Protein AF-0000000074602775 (afdb_homodimer)

Nearest PDB structures (foldseek):
  4ihr-assembly1_A  TM=8.009E-01  e=1.798E-11  Actinidia deliciosa
  4rej-assembly1_A  TM=7.769E-01  e=3.516E-11  Panax ginseng
  4reh-assembly1_A  TM=7.765E-01  e=4.397E-11  Panax ginseng
  4igx-assembly3_C  TM=8.285E-01  e=4.110E-10  Actinidia deliciosa
  8ay9-assembly1_A  TM=6.448E-01  e=1.571E-09  Citrus sinensis

InterPro domains:
  IPR000916 Bet v I/Major latex protein [PF00407] (5-151)
  IPR000916 Bet v I/Major latex protein [SM01037] (2-152)
  IPR023393 START-like domain superfamily [G3DSA:3.30.530.20] (2-151)
  IPR024949 Bet v I type allergen [PR00634] (26-36)
  IPR024949 Bet v I type allergen [PR00634] (67-86)
  IPR024949 Bet v I type allergen [PR00634] (86-99)
  IPR024949 Bet v I type allergen [PR00634] (141-151)
  IPR051761 MLP-like hydrophobic ligand-binding [PTHR31907] (5-150)

Radius of gyration: 28.24 Å; Cα contacts (8 Å, |Δi|>4): 684; chains: 2; bounding box: 35×84×59 Å

Sequence (304 aa):
MGAPEKLEVDVELKSSATKIWDAVKDSPNSFPKAMPHHYKSIEIVEGVDHVVGSVRLIKYAEGNPITFSKEKIDVVDEATKTLAYSVIDGEAINYYKDFKAQTVVEEKGDGSLVKWSCHFVKAEAAAPVTPEQLKEFAVATFKELDEHLLKAMGAPEKLEVDVELKSSATKIWDAVKDSPNSFPKAMPHHYKSIEIVEGVDHVVGSVRLIKYAEGNPITFSKEKIDVVDEATKTLAYSVIDGEAINYYKDFKAQTVVEEKGDGSLVKWSCHFVKAEAAAPVTPEQLKEFAVATFKELDEHLLKA

pLDDT: mean 95.65, std 5.11, range [60.41, 98.94]

Solvent-accessible surface area (backbone atoms only — not comparable to full-atom values): 15590 Å² total; per-residue (Å²): 131,44,67,79,44,77,51,75,49,75,44,80,44,70,46,33,30,68,60,52,45,53,39,59,63,39,34,53,57,42,42,30,70,53,36,47,74,57,25,59,41,41,40,76,76,40,79,50,84,83,35,66,70,13,26,34,42,35,33,36,18,81,89,50,80,53,60,42,40,28,34,33,32,69,40,70,37,79,90,66,36,32,43,28,31,32,58,77,46,51,70,62,51,72,30,32,33,82,27,34,36,36,40,34,42,35,76,44,90,76,12,13,34,36,40,39,36,34,36,27,23,48,29,62,41,86,50,81,65,49,73,68,52,51,51,50,49,53,51,51,51,53,53,45,44,35,56,41,57,69,73,98,130,44,68,77,43,77,50,74,48,76,44,80,44,70,47,32,30,66,60,52,45,54,40,60,64,38,33,53,57,43,42,28,71,52,36,47,74,57,25,60,40,42,42,75,76,40,80,51,87,83,35,67,71,13,27,33,41,36,31,36,18,82,89,52,80,53,58,42,41,29,34,34,32,67,40,70,37,80,88,65,37,33,43,27,34,33,58,76,44,50,70,63,50,72,32,33,34,81,27,34,38,36,39,34,42,35,78,42,90,76,11,14,35,37,40,38,36,37,36,28,22,49,27,62,41,86,50,84,65,49,73,68,52,53,52,50,48,53,51,50,50,54,52,44,44,34,56,42,56,71,72,97

Organism: Saponaria officinalis (NCBI:txid3572)

Secondary structure (DSSP, 8-state):
-PPEEEEEEEEEESS-HHHHHHHHHTHHHHHHHH-TTTEEEEEEEES-TTSTT-EEEEEEPTTSS--EEEEEEEEEETTTTEEEEEEEEEGGGGTEEEEEEEEEEEEETTEEEEEEEEEEEEPBP--SS-HHHHHHHHHHHHHHHHHHHHH-/-PPEEEEEEEEEESS-HHHHHHHHHTHHHHHHHH-TTTEEEEEEEES-TTSTT-EEEEEEPTTSS--EEEEEEEEEETTTTEEEEEEEEEGGGGTEEEEEEEEEEEEETTEEEEEEEEEEEEPBP--SS-HHHHHHHHHHHHHHHHHHHHH-

Foldseek 3Di:
DFDKDKDKDKDWDQAFLVVVLVCVQVVQPNVCVVCVQFWVGKAFDADDRSDQQTKIKTATHPPDPWGIWIKGWHDQDPVQSKTKIFTDDGPVCQFWPRKIKMWTWAGDVNTIMIMIMIMTGGDDDDDPADPVNVVVVVVVVVVVVVVVVVVD/DFDKDKDKDKDWDQAFLVVVLVLVQVVQPNVCVVCVQFWVGKAFPADDRSDQQTKIKTATHPPDPWGIWIKGWHDQDPVQSKTKIFTDDGPVCQFWPRKIKMWTWAGDVNTIMIMIMIMTGGDDDDDPADPVNVVVVVVVVVVVVVVVVVVD

Structure (mmCIF, N/CA/C/O backbone):
data_AF-0000000074602775-model_v1
#
loop_
_entity.id
_entity.type
_entity.pdbx_description
1 polymer 'Bet v I/Major latex protein domain-containing protein'
#
loop_
_atom_site.group_PDB
_atom_site.id
_atom_site.type_symbol
_atom_site.label_atom_id
_atom_site.label_alt_id
_atom_site.label_comp_id
_atom_site.label_asym_id
_atom_site.label_entity_id
_atom_site.label_seq_id
_atom_site.pdbx_PDB_ins_code
_atom_site.Cartn_x
_atom_site.Cartn_y
_atom_site.Cartn_z
_atom_site.occupancy
_atom_site.B_iso_or_equiv
_atom_site.auth_seq_id
_atom_site.auth_comp_id
_atom_site.auth_asym_id
_atom_site.auth_atom_id
_atom_site.pdbx_PDB_model_num
ATOM 1 N N . MET A 1 1 ? 6.609 -3.721 3.932 1 60.41 1 MET A N 1
ATOM 2 C CA . MET A 1 1 ? 6.156 -2.346 4.125 1 60.41 1 MET A CA 1
ATOM 3 C C . MET A 1 1 ? 6.746 -1.425 3.062 1 60.41 1 MET A C 1
ATOM 5 O O . MET A 1 1 ? 7.781 -1.735 2.469 1 60.41 1 MET A O 1
ATOM 9 N N . GLY A 1 2 ? 5.852 -0.432 2.695 1 72.19 2 GLY A N 1
ATOM 10 C CA . GLY A 1 2 ? 6.316 0.52 1.701 1 72.19 2 GLY A CA 1
ATOM 11 C C . GLY A 1 2 ? 7.551 1.287 2.143 1 72.19 2 GLY A C 1
ATOM 12 O O . GLY A 1 2 ? 7.973 1.185 3.297 1 72.19 2 GLY A O 1
ATOM 13 N N . ALA A 1 3 ? 8.312 1.845 1.334 1 81.94 3 ALA A N 1
ATOM 14 C CA . ALA A 1 3 ? 9.453 2.709 1.634 1 81.94 3 ALA A CA 1
ATOM 15 C C . ALA A 1 3 ? 8.992 4.008 2.291 1 81.94 3 ALA A C 1
ATOM 17 O O . ALA A 1 3 ? 7.934 4.543 1.956 1 81.94 3 ALA A O 1
ATOM 18 N N . PRO A 1 4 ? 9.836 4.492 3.271 1 90.31 4 PRO A N 1
ATOM 19 C CA . PRO A 1 4 ? 9.492 5.785 3.871 1 90.31 4 PRO A CA 1
ATOM 20 C C . PRO A 1 4 ? 9.438 6.914 2.846 1 90.31 4 PRO A C 1
ATOM 22 O O . PRO A 1 4 ? 10.234 6.941 1.905 1 90.31 4 PRO A O 1
ATOM 25 N N . GLU A 1 5 ? 8.445 7.699 2.979 1 92.81 5 GLU A N 1
ATOM 26 C CA . GLU A 1 5 ? 8.281 8.875 2.121 1 92.81 5 GLU A CA 1
ATOM 27 C C . GLU A 1 5 ? 8.344 10.164 2.932 1 92.81 5 GLU A C 1
ATOM 29 O O . GLU A 1 5 ? 8.094 10.156 4.141 1 92.81 5 GLU A O 1
ATOM 34 N N . LYS A 1 6 ? 8.789 11.227 2.295 1 96.62 6 LYS A N 1
ATOM 35 C CA . LYS A 1 6 ? 8.898 12.547 2.922 1 96.62 6 LYS A CA 1
ATOM 36 C C . LYS A 1 6 ? 8.227 13.617 2.072 1 96.62 6 LYS A C 1
ATOM 38 O O . LYS A 1 6 ? 8.32 13.602 0.844 1 96.62 6 LYS A O 1
ATOM 43 N N . LEU A 1 7 ? 7.473 14.516 2.754 1 97.81 7 LEU A N 1
ATOM 44 C CA . LEU A 1 7 ? 6.926 15.719 2.145 1 97.81 7 LEU A CA 1
ATOM 45 C C . LEU A 1 7 ? 7.512 16.969 2.795 1 97.81 7 LEU A C 1
ATOM 47 O O . LEU A 1 7 ? 7.859 16.953 3.979 1 97.81 7 LEU A O 1
ATOM 51 N N . GLU A 1 8 ? 7.645 18.016 2.037 1 98.44 8 GLU A N 1
ATOM 52 C CA . GLU A 1 8 ? 8.102 19.281 2.582 1 98.44 8 GLU A CA 1
ATOM 53 C C . GLU A 1 8 ? 7.562 20.469 1.771 1 98.44 8 GLU A C 1
ATOM 55 O O . GLU A 1 8 ? 7.422 20.375 0.55 1 98.44 8 GLU A O 1
ATOM 60 N N . VAL A 1 9 ? 7.246 21.516 2.428 1 98.31 9 VAL A N 1
ATOM 61 C CA . VAL A 1 9 ? 6.809 22.734 1.767 1 98.31 9 VAL A CA 1
ATOM 62 C C . VAL A 1 9 ? 7.258 23.953 2.576 1 98.31 9 VAL A C 1
ATOM 64 O O . VAL A 1 9 ? 7.289 23.906 3.809 1 98.31 9 VAL A O 1
ATOM 67 N N . ASP A 1 10 ? 7.672 24.922 1.905 1 98.62 10 ASP A N 1
ATOM 68 C CA . ASP A 1 10 ? 7.957 26.234 2.486 1 98.62 10 ASP A CA 1
ATOM 69 C C . ASP A 1 10 ? 6.844 27.234 2.176 1 98.62 10 ASP A C 1
ATOM 71 O O . ASP A 1 10 ? 6.426 27.359 1.024 1 98.62 10 ASP A O 1
ATOM 75 N N . VAL A 1 11 ? 6.43 27.906 3.141 1 98.75 11 VAL A N 1
ATOM 76 C CA . VAL A 1 11 ? 5.336 28.859 2.98 1 98.75 11 VAL A CA 1
ATOM 77 C C . VAL A 1 11 ? 5.77 30.234 3.49 1 98.75 11 VAL A C 1
ATOM 79 O O . VAL A 1 11 ? 6.012 30.406 4.688 1 98.75 11 VAL A O 1
ATOM 82 N N . GLU A 1 12 ? 5.859 31.172 2.604 1 98.75 12 GLU A N 1
ATOM 83 C CA . GLU A 1 12 ? 6.164 32.531 3.002 1 98.75 12 GLU A CA 1
ATOM 84 C C . GLU A 1 12 ? 4.906 33.281 3.469 1 98.75 12 GLU A C 1
ATOM 86 O O . GLU A 1 12 ? 3.871 33.219 2.805 1 98.75 12 GLU A O 1
ATOM 91 N N . LEU A 1 13 ? 5.051 33.969 4.57 1 98.81 13 LEU A N 1
ATOM 92 C CA . LEU A 1 13 ? 3.908 34.656 5.184 1 98.81 13 LEU A CA 1
ATOM 93 C C . LEU A 1 13 ? 4.223 36.125 5.453 1 98.81 13 LEU A C 1
ATOM 95 O O . LEU A 1 13 ? 5.391 36.5 5.473 1 98.81 13 LEU A O 1
ATOM 99 N N . LYS A 1 14 ? 3.188 36.938 5.719 1 98.75 14 LYS A N 1
ATOM 100 C CA . LYS A 1 14 ? 3.332 38.344 5.984 1 98.75 14 LYS A CA 1
ATOM 101 C C . LYS A 1 14 ? 3.484 38.625 7.477 1 98.75 14 LYS A C 1
ATOM 103 O O . LYS A 1 14 ? 4.156 39.562 7.875 1 98.75 14 LYS A O 1
ATOM 108 N N . SER A 1 15 ? 2.889 37.812 8.328 1 98.62 15 SER A N 1
ATOM 109 C CA . SER A 1 15 ? 3.023 37.969 9.766 1 98.62 15 SER A CA 1
ATOM 110 C C . SER A 1 15 ? 4.43 37.594 10.234 1 98.62 15 SER A C 1
ATOM 112 O O . SER A 1 15 ? 5.062 36.688 9.68 1 98.62 15 SER A O 1
ATOM 114 N N . SER A 1 16 ? 4.898 38.25 11.297 1 98.44 16 SER A N 1
ATOM 115 C CA . SER A 1 16 ? 6.242 38 11.812 1 98.44 16 SER A CA 1
ATOM 116 C C . SER A 1 16 ? 6.402 36.594 12.32 1 98.44 16 SER A C 1
ATOM 118 O O . SER A 1 16 ? 5.414 35.906 12.641 1 98.44 16 SER A O 1
ATOM 120 N N . ALA A 1 17 ? 7.633 36.125 12.422 1 98.56 17 ALA A N 1
ATOM 121 C CA . ALA A 1 17 ? 7.93 34.781 12.938 1 98.56 17 ALA A CA 1
ATOM 122 C C . ALA A 1 17 ? 7.395 34.625 14.359 1 98.56 17 ALA A C 1
ATOM 124 O O . ALA A 1 17 ? 6.898 33.531 14.711 1 98.56 17 ALA A O 1
ATOM 125 N N . THR A 1 18 ? 7.535 35.688 15.117 1 98 18 THR A N 1
ATOM 126 C CA . THR A 1 18 ? 7.074 35.594 16.5 1 98 18 THR A CA 1
ATOM 127 C C . THR A 1 18 ? 5.566 35.375 16.562 1 98 18 THR A C 1
ATOM 129 O O . THR A 1 18 ? 5.082 34.562 17.328 1 98 18 THR A O 1
ATOM 132 N N . LYS A 1 19 ? 4.828 36.125 15.766 1 97.94 19 LYS A N 1
ATOM 133 C CA . LYS A 1 19 ? 3.373 36 15.75 1 97.94 19 LYS A CA 1
ATOM 134 C C . LYS A 1 19 ? 2.943 34.594 15.281 1 97.94 19 LYS A C 1
ATOM 136 O O . LYS A 1 19 ? 2.061 33.969 15.875 1 97.94 19 LYS A O 1
ATOM 141 N N . ILE A 1 20 ? 3.52 34.125 14.203 1 98.69 20 ILE A N 1
ATOM 142 C CA . ILE A 1 20 ? 3.199 32.812 13.664 1 98.69 20 ILE A CA 1
ATOM 143 C C . ILE A 1 20 ? 3.547 31.719 14.688 1 98.69 20 ILE A C 1
ATOM 145 O O . ILE A 1 20 ? 2.76 30.797 14.922 1 98.69 20 ILE A O 1
ATOM 149 N N . TRP A 1 21 ? 4.711 31.844 15.305 1 98.44 21 TRP A N 1
ATOM 150 C CA . TRP A 1 21 ? 5.168 30.859 16.281 1 98.44 21 TRP A CA 1
ATOM 151 C C . TRP A 1 21 ? 4.211 30.797 17.469 1 98.44 21 TRP A C 1
ATOM 153 O O . TRP A 1 21 ? 3.84 29.703 17.906 1 98.44 21 TRP A O 1
ATOM 163 N N . ASP A 1 22 ? 3.842 31.938 17.969 1 97.25 22 ASP A N 1
ATOM 164 C CA . ASP A 1 22 ? 2.908 31.984 19.094 1 97.25 22 ASP A CA 1
ATOM 165 C C . ASP A 1 22 ? 1.589 31.312 18.734 1 97.25 22 ASP A C 1
ATOM 167 O O . ASP A 1 22 ? 1.016 30.578 19.547 1 97.25 22 ASP A O 1
ATOM 171 N N . ALA A 1 23 ? 1.13 31.562 17.516 1 97.81 23 ALA A N 1
ATOM 172 C CA . ALA A 1 23 ? -0.121 30.969 17.062 1 97.81 23 ALA A CA 1
ATOM 173 C C . ALA A 1 23 ? 0.017 29.453 16.922 1 97.81 23 ALA A C 1
ATOM 175 O O . ALA A 1 23 ? -0.905 28.703 17.266 1 97.81 23 ALA A O 1
ATOM 176 N N . VAL A 1 24 ? 1.095 28.938 16.391 1 97.56 24 VAL A N 1
ATOM 177 C CA . VAL A 1 24 ? 1.355 27.5 16.219 1 97.56 24 VAL A CA 1
ATOM 178 C C . VAL A 1 24 ? 1.4 26.812 17.578 1 97.56 24 VAL A C 1
ATOM 180 O O . VAL A 1 24 ? 0.793 25.75 17.766 1 97.56 24 VAL A O 1
ATOM 183 N N . LYS A 1 25 ? 2.055 27.422 18.516 1 95 25 LYS A N 1
ATOM 184 C CA . LYS A 1 25 ? 2.145 26.859 19.859 1 95 25 LYS A CA 1
ATOM 185 C C . LYS A 1 25 ? 0.771 26.797 20.516 1 95 25 LYS A C 1
ATOM 187 O O . LYS A 1 25 ? 0.474 25.859 21.266 1 95 25 LYS A O 1
ATOM 192 N N . ASP A 1 26 ? -0.015 27.75 20.188 1 95 26 ASP A N 1
ATOM 193 C CA . ASP A 1 26 ? -1.349 27.844 20.766 1 95 26 ASP A CA 1
ATOM 194 C C . ASP A 1 26 ? -2.41 27.297 19.828 1 95 26 ASP A C 1
ATOM 196 O O . ASP A 1 26 ? -3.533 27.812 19.781 1 95 26 ASP A O 1
ATOM 200 N N . SER A 1 27 ? -2.102 26.328 19.047 1 95.75 27 SER A N 1
ATOM 201 C CA . SER A 1 27 ? -2.969 25.797 18 1 95.75 27 SER A CA 1
ATOM 202 C C . SER A 1 27 ? -4.332 25.406 18.562 1 95.75 27 SER A C 1
ATOM 204 O O . SER A 1 27 ? -5.352 25.562 17.891 1 95.75 27 SER A O 1
ATOM 206 N N . PRO A 1 28 ? -4.453 24.859 19.781 1 96.06 28 PRO A N 1
ATOM 207 C CA . PRO A 1 28 ? -5.781 24.516 20.297 1 96.06 28 PRO A CA 1
ATOM 208 C C . PRO A 1 28 ? -6.758 25.688 20.266 1 96.06 28 PRO A C 1
ATOM 210 O O . PRO A 1 28 ? -7.961 25.484 20.062 1 96.06 28 PRO A O 1
ATOM 213 N N . ASN A 1 29 ? -6.23 26.859 20.438 1 96.25 29 ASN A N 1
ATOM 214 C CA . ASN A 1 29 ? -7.094 28.047 20.422 1 96.25 29 ASN A CA 1
ATOM 215 C C . ASN A 1 29 ? -7.035 28.766 19.094 1 96.25 29 ASN A C 1
ATOM 217 O O . ASN A 1 29 ? -8.07 29.141 18.531 1 96.25 29 ASN A O 1
ATOM 221 N N . SER A 1 30 ? -5.91 28.938 18.547 1 96.88 30 SER A N 1
ATOM 222 C CA . SER A 1 30 ? -5.688 29.797 17.391 1 96.88 30 SER A CA 1
ATOM 223 C C . SER A 1 30 ? -6.258 29.172 16.125 1 96.88 30 SER A C 1
ATOM 225 O O . SER A 1 30 ? -6.836 29.875 15.289 1 96.88 30 SER A O 1
ATOM 227 N N . PHE A 1 31 ? -6.137 27.844 15.922 1 97.69 31 PHE A N 1
ATOM 228 C CA . PHE A 1 31 ? -6.508 27.219 14.664 1 97.69 31 PHE A CA 1
ATOM 229 C C . PHE A 1 31 ? -8.023 27.156 14.508 1 97.69 31 PHE A C 1
ATOM 231 O O . PHE A 1 31 ? -8.57 27.625 13.508 1 97.69 31 PHE A O 1
ATOM 238 N N . PRO A 1 32 ? -8.75 26.656 15.547 1 98.06 32 PRO A N 1
ATOM 239 C CA . PRO A 1 32 ? -10.211 26.656 15.398 1 98.06 32 PRO A CA 1
ATOM 240 C C . PRO A 1 32 ? -10.773 28.062 15.227 1 98.06 32 PRO A C 1
ATOM 242 O O . PRO A 1 32 ? -11.773 28.25 14.531 1 98.06 32 PRO A O 1
ATOM 245 N N . LYS A 1 33 ? -10.18 29.031 15.875 1 97.62 33 LYS A N 1
ATOM 246 C CA . LYS A 1 33 ? -10.633 30.422 15.773 1 97.62 33 LYS A CA 1
ATOM 247 C C . LYS A 1 33 ? -10.352 31 14.391 1 97.62 33 LYS A C 1
ATOM 249 O O . LYS A 1 33 ? -11.227 31.625 13.789 1 97.62 33 LYS A O 1
ATOM 254 N N . ALA A 1 34 ? -9.203 30.75 13.883 1 97.62 34 ALA A N 1
ATOM 255 C CA . ALA A 1 34 ? -8.781 31.312 12.609 1 97.62 34 ALA A CA 1
ATOM 256 C C . ALA A 1 34 ? -9.43 30.594 11.438 1 97.62 34 ALA A C 1
ATOM 258 O O . ALA A 1 34 ? -9.695 31.188 10.391 1 97.62 34 ALA A O 1
ATOM 259 N N . MET A 1 35 ? -9.648 29.281 11.586 1 97.81 35 MET A N 1
ATOM 260 C CA . MET A 1 35 ? -10.094 28.438 10.477 1 97.81 35 MET A CA 1
ATOM 261 C C . MET A 1 35 ? -11.164 27.453 10.945 1 97.81 35 MET A C 1
ATOM 263 O O . MET A 1 35 ? -10.984 26.25 10.852 1 97.81 35 MET A O 1
ATOM 267 N N . PRO A 1 36 ? -12.266 27.891 11.336 1 97.06 36 PRO A N 1
ATOM 268 C CA . PRO A 1 36 ? -13.305 27.016 11.875 1 97.06 36 PRO A CA 1
ATOM 269 C C . PRO A 1 36 ? -13.852 26.047 10.836 1 97.06 36 PRO A C 1
ATOM 271 O O . PRO A 1 36 ? -14.422 25.016 11.188 1 97.06 36 PRO A O 1
ATOM 274 N N . HIS A 1 37 ? -13.641 26.328 9.578 1 97.12 37 HIS A N 1
ATOM 275 C CA . HIS A 1 37 ? -14.117 25.453 8.516 1 97.12 37 HIS A CA 1
ATOM 276 C C . HIS A 1 37 ? -13.156 24.281 8.305 1 97.12 37 HIS A C 1
ATOM 278 O O . HIS A 1 37 ? -13.5 23.297 7.633 1 97.12 37 HIS A O 1
ATOM 284 N N . HIS A 1 38 ? -11.969 24.312 8.883 1 96.81 38 HIS A N 1
ATOM 285 C CA . HIS A 1 38 ? -11.016 23.203 8.852 1 96.81 38 HIS A CA 1
ATOM 286 C C . HIS A 1 38 ? -10.977 22.484 10.195 1 96.81 38 HIS A C 1
ATOM 288 O O . HIS A 1 38 ? -10.938 21.25 10.234 1 96.81 38 HIS A O 1
ATOM 294 N N . TYR A 1 39 ? -10.984 23.281 11.242 1 97.94 39 TYR A N 1
ATOM 295 C CA . TYR A 1 39 ? -10.789 22.75 12.586 1 97.94 39 TYR A CA 1
ATOM 296 C C . TYR A 1 39 ? -12.016 23 13.461 1 97.94 39 TYR A C 1
ATOM 298 O O . TYR A 1 39 ? -12.312 24.156 13.797 1 97.94 39 TYR A O 1
ATOM 306 N N . LYS A 1 40 ? -12.664 21.953 13.82 1 98.19 40 LYS A N 1
ATOM 307 C CA . LYS A 1 40 ? -13.781 22.078 14.758 1 98.19 40 LYS A CA 1
ATOM 308 C C . LYS A 1 40 ? -13.281 22.312 16.172 1 98.19 40 LYS A C 1
ATOM 310 O O . LYS A 1 40 ? -13.773 23.219 16.859 1 98.19 40 LYS A O 1
ATOM 315 N N . SER A 1 41 ? -12.32 21.531 16.594 1 98.19 41 SER A N 1
ATOM 316 C CA . SER A 1 41 ? -11.719 21.719 17.906 1 98.19 41 SER A CA 1
ATOM 317 C C . SER A 1 41 ? -10.352 21.047 17.984 1 98.19 41 SER A C 1
ATOM 319 O O . SER A 1 41 ? -10.062 20.125 17.219 1 98.19 41 SER A O 1
ATOM 321 N N . ILE A 1 42 ? -9.516 21.516 18.812 1 97.94 42 ILE A N 1
ATOM 322 C CA . ILE A 1 42 ? -8.258 20.922 19.234 1 97.94 42 ILE A CA 1
ATOM 323 C C . ILE A 1 42 ? -8.172 20.906 20.766 1 97.94 42 ILE A C 1
ATOM 325 O O . ILE A 1 42 ? -8.219 21.969 21.391 1 97.94 42 ILE A O 1
ATOM 329 N N . GLU A 1 43 ? -8.047 19.734 21.297 1 97.81 43 GLU A N 1
ATOM 330 C CA . GLU A 1 43 ? -8.078 19.594 22.75 1 97.81 43 GLU A CA 1
ATOM 331 C C . GLU A 1 43 ? -6.875 18.812 23.266 1 97.81 43 GLU A C 1
ATOM 333 O O . GLU A 1 43 ? -6.508 17.781 22.688 1 97.81 43 GLU A O 1
ATOM 338 N N . ILE A 1 44 ? -6.324 19.312 24.312 1 97.69 44 ILE A N 1
ATOM 339 C CA . ILE A 1 44 ? -5.293 18.531 24.984 1 97.69 44 ILE A CA 1
ATOM 340 C C . ILE A 1 44 ? -5.941 17.406 25.797 1 97.69 44 ILE A C 1
ATOM 342 O O . ILE A 1 44 ? -6.707 17.672 26.719 1 97.69 44 ILE A O 1
ATOM 346 N N . VAL A 1 45 ? -5.566 16.172 25.5 1 97.75 45 VAL A N 1
ATOM 347 C CA . VAL A 1 45 ? -6.27 15.07 26.125 1 97.75 45 VAL A CA 1
ATOM 348 C C . VAL A 1 45 ? -5.324 14.32 27.062 1 97.75 45 VAL A C 1
ATOM 350 O O . VAL A 1 45 ? -5.762 13.523 27.891 1 97.75 45 VAL A O 1
ATOM 353 N N . GLU A 1 46 ? -4.062 14.484 26.938 1 97.06 46 GLU A N 1
ATOM 354 C CA . GLU A 1 46 ? -3.045 13.992 27.859 1 97.06 46 GLU A CA 1
ATOM 355 C C . GLU A 1 46 ? -1.92 15.016 28.031 1 97.06 46 GLU A C 1
ATOM 357 O O . GLU A 1 46 ? -1.432 15.578 27.047 1 97.06 46 GLU A O 1
ATOM 362 N N . GLY A 1 47 ? -1.539 15.297 29.281 1 95.75 47 GLY A N 1
ATOM 363 C CA . GLY A 1 47 ? -0.425 16.188 29.547 1 95.75 47 GLY A CA 1
ATOM 364 C C . GLY A 1 47 ? -0.832 17.656 29.578 1 95.75 47 GLY A C 1
ATOM 365 O O . GLY A 1 47 ? -1.989 17.984 29.859 1 95.75 47 GLY A O 1
ATOM 366 N N . VAL A 1 48 ? 0.241 18.484 29.453 1 90.25 48 VAL A N 1
ATOM 367 C CA . VAL A 1 48 ? 0.078 19.938 29.5 1 90.25 48 VAL A CA 1
ATOM 368 C C . VAL A 1 48 ? 0.314 20.531 28.109 1 90.25 48 VAL A C 1
ATOM 370 O O . VAL A 1 48 ? 1.166 20.047 27.359 1 90.25 48 VAL A O 1
ATOM 373 N N . ASP A 1 49 ? -0.468 21.469 27.781 1 85.31 49 ASP A N 1
ATOM 374 C CA . ASP A 1 49 ? -0.384 22.094 26.469 1 85.31 49 ASP A CA 1
ATOM 375 C C . ASP A 1 49 ? 1.045 22.531 26.156 1 85.31 49 ASP A C 1
ATOM 377 O O . ASP A 1 49 ? 1.733 23.078 27.031 1 85.31 49 ASP A O 1
ATOM 381 N N . HIS A 1 50 ? 1.463 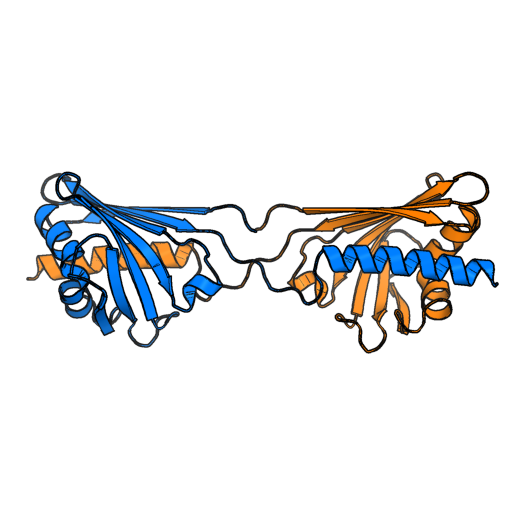22.234 24.875 1 82.5 50 HIS A N 1
ATOM 382 C CA . HIS A 1 50 ? 2.738 22.656 24.297 1 82.5 50 HIS A CA 1
ATOM 383 C C . HIS A 1 50 ? 3.91 22.094 25.109 1 82.5 50 HIS A C 1
ATOM 385 O O . HIS A 1 50 ? 4.93 22.766 25.281 1 82.5 50 HIS A O 1
ATOM 391 N N . VAL A 1 51 ? 3.764 21.047 25.75 1 90.5 51 VAL A N 1
ATOM 392 C CA . VAL A 1 51 ? 4.828 20.328 26.453 1 90.5 51 VAL A CA 1
ATOM 393 C C . VAL A 1 51 ? 5.07 18.984 25.781 1 90.5 51 VAL A C 1
ATOM 395 O O . VAL A 1 51 ? 4.125 18.297 25.375 1 90.5 51 VAL A O 1
ATOM 398 N N . VAL A 1 52 ? 6.32 18.719 25.641 1 96.75 52 VAL A N 1
ATOM 399 C CA . VAL A 1 52 ? 6.711 17.453 25.016 1 96.75 52 VAL A CA 1
ATOM 400 C C . VAL A 1 52 ? 6.02 16.297 25.719 1 96.75 52 VAL A C 1
ATOM 402 O O . VAL A 1 52 ? 5.977 16.234 26.953 1 96.75 52 VAL A O 1
ATOM 405 N N . GLY A 1 53 ? 5.465 15.406 24.984 1 97.69 53 GLY A N 1
ATOM 406 C CA . GLY A 1 53 ? 4.785 14.242 25.531 1 97.69 53 GLY A CA 1
ATOM 407 C C . GLY A 1 53 ? 3.279 14.414 25.609 1 97.69 53 GLY A C 1
ATOM 408 O O . GLY A 1 53 ? 2.547 13.43 25.766 1 97.69 53 GLY A O 1
ATOM 409 N N . SER A 1 54 ? 2.779 15.664 25.594 1 97.38 54 SER A N 1
ATOM 410 C CA . SER A 1 54 ? 1.341 15.906 25.625 1 97.38 54 SER A CA 1
ATOM 411 C C . SER A 1 54 ? 0.663 15.375 24.359 1 97.38 54 SER A C 1
ATOM 413 O O . SER A 1 54 ? 1.313 15.188 23.328 1 97.38 54 SER A O 1
ATOM 415 N N . VAL A 1 55 ? -0.633 15.023 24.484 1 98.12 55 VAL A N 1
ATOM 416 C CA . VAL A 1 55 ? -1.413 14.484 23.375 1 98.12 55 VAL A CA 1
ATOM 417 C C . VAL A 1 55 ? -2.602 15.398 23.094 1 98.12 55 VAL A C 1
ATOM 419 O O . VAL A 1 55 ? -3.32 15.797 24 1 98.12 55 VAL A O 1
ATOM 422 N N . ARG A 1 56 ? -2.732 15.781 21.828 1 97.94 56 ARG A N 1
ATOM 423 C CA . ARG A 1 56 ? -3.895 16.578 21.438 1 97.94 56 ARG A CA 1
ATOM 424 C C . ARG A 1 56 ? -4.801 15.797 20.5 1 97.94 56 ARG A C 1
ATOM 426 O O . ARG A 1 56 ? -4.328 14.992 19.703 1 97.94 56 ARG A O 1
ATOM 433 N N . LEU A 1 57 ? -6.109 15.984 20.672 1 98.44 57 LEU A N 1
ATOM 434 C CA . LEU A 1 57 ? -7.16 15.461 19.797 1 98.44 57 LEU A CA 1
ATOM 435 C C . LEU A 1 57 ? -7.703 16.562 18.891 1 98.44 57 LEU A C 1
ATOM 437 O O . LEU A 1 57 ? -8.266 17.547 19.375 1 98.44 57 LEU A O 1
ATOM 441 N N . ILE A 1 58 ? -7.473 16.406 17.641 1 98.25 58 ILE A N 1
ATOM 442 C CA . ILE A 1 58 ? -7.98 17.344 16.656 1 98.25 58 ILE A CA 1
ATOM 443 C C . ILE A 1 58 ? -9.258 16.781 16.031 1 98.25 58 ILE A C 1
ATOM 445 O O . ILE A 1 58 ? -9.281 15.656 15.539 1 98.25 58 ILE A O 1
ATOM 449 N N . LYS A 1 59 ? -10.289 17.5 16.047 1 98.44 59 LYS A N 1
ATOM 450 C CA . LYS A 1 59 ? -11.508 17.219 15.297 1 98.44 59 LYS A CA 1
ATOM 451 C C . LYS A 1 59 ? -11.672 18.203 14.133 1 98.44 59 LYS A C 1
ATOM 453 O O . LYS A 1 59 ? -11.648 19.422 14.328 1 98.44 59 LYS A O 1
ATOM 458 N N . TYR A 1 60 ? -11.852 17.609 13.039 1 97.75 60 TYR A N 1
ATOM 459 C CA . TYR A 1 60 ? -11.969 18.438 11.836 1 97.75 60 TYR A CA 1
ATOM 460 C C . TYR A 1 60 ? -13.43 18.75 11.539 1 97.75 60 TYR A C 1
ATOM 462 O O . TYR A 1 60 ? -14.328 18.031 11.961 1 97.75 60 TYR A O 1
ATOM 470 N N . ALA A 1 61 ? -13.555 19.875 10.844 1 96.88 61 ALA A N 1
ATOM 471 C CA . ALA A 1 61 ? -14.898 20.297 10.469 1 96.88 61 ALA A CA 1
ATOM 472 C C . ALA A 1 61 ? -15.5 19.359 9.43 1 96.88 61 ALA A C 1
ATOM 474 O O . ALA A 1 61 ? -14.773 18.578 8.789 1 96.88 61 ALA A O 1
ATOM 475 N N . GLU A 1 62 ? -16.797 19.422 9.266 1 94.5 62 GLU A N 1
ATOM 476 C CA . GLU A 1 62 ? -17.484 18.625 8.266 1 94.5 62 GLU A CA 1
ATOM 477 C C . GLU A 1 62 ? -16.969 18.922 6.863 1 94.5 62 GLU A C 1
ATOM 479 O O . GLU A 1 62 ? -16.672 20.078 6.539 1 94.5 62 GLU A O 1
ATOM 484 N N . GLY A 1 63 ? -16.953 17.875 6.086 1 92.94 63 GLY A N 1
ATOM 485 C CA . GLY A 1 63 ? -16.484 18.078 4.719 1 92.94 63 GLY A CA 1
ATOM 486 C C . GLY A 1 63 ? -15.031 17.703 4.52 1 92.94 63 GLY A C 1
ATOM 487 O O . GLY A 1 63 ? -14.586 17.516 3.387 1 92.94 63 GLY A O 1
ATOM 488 N N . ASN A 1 64 ? -14.219 17.641 5.582 1 92.31 64 ASN A N 1
ATOM 489 C CA . ASN A 1 64 ? -12.852 17.156 5.488 1 92.31 64 ASN A CA 1
ATOM 490 C C . ASN A 1 64 ? -12.805 15.648 5.309 1 92.31 64 ASN A C 1
ATOM 492 O O . ASN A 1 64 ? -13.68 14.93 5.789 1 92.31 64 ASN A O 1
ATOM 496 N N . PRO A 1 65 ? -11.836 15.219 4.602 1 92.31 65 PRO A N 1
ATOM 497 C CA . PRO A 1 65 ? -11.773 13.789 4.297 1 92.31 65 PRO A CA 1
ATOM 498 C C . PRO A 1 65 ? -11.508 12.93 5.531 1 92.31 65 PRO A C 1
ATOM 500 O O . PRO A 1 65 ? -11.766 11.727 5.516 1 92.31 65 PRO A O 1
ATOM 503 N N . ILE A 1 66 ? -10.938 13.469 6.559 1 93.31 66 ILE A N 1
ATOM 504 C CA . ILE A 1 66 ? -10.758 12.781 7.832 1 93.31 66 ILE A CA 1
ATOM 505 C C . ILE A 1 66 ? -11.484 13.539 8.938 1 93.31 66 ILE A C 1
ATOM 507 O O . ILE A 1 66 ? -11.625 14.758 8.875 1 93.31 66 ILE A O 1
ATOM 511 N N . THR A 1 67 ? -11.867 12.75 9.945 1 96.25 67 THR A N 1
ATOM 512 C CA . THR A 1 67 ? -12.734 13.367 10.938 1 96.25 67 THR A CA 1
ATOM 513 C C . THR A 1 67 ? -11.938 13.781 12.172 1 96.25 67 THR A C 1
ATOM 515 O O . THR A 1 67 ? -12.297 14.742 12.852 1 96.25 67 THR A O 1
ATOM 518 N N . PHE A 1 68 ? -10.953 13.055 12.445 1 97.56 68 PHE A N 1
ATOM 519 C CA . PHE A 1 68 ? -10.164 13.414 13.625 1 97.56 68 PHE A CA 1
ATOM 520 C C . PHE A 1 68 ? -8.75 12.867 13.516 1 97.56 68 PHE A C 1
ATOM 522 O O . PHE A 1 68 ? -8.477 11.992 12.688 1 97.56 68 PHE A O 1
ATOM 529 N N . SER A 1 69 ? -7.812 13.422 14.258 1 97.62 69 SER A N 1
ATOM 530 C CA . SER A 1 69 ? -6.434 12.984 14.43 1 97.62 69 SER A CA 1
ATOM 531 C C . SER A 1 69 ? -5.961 13.188 15.867 1 97.62 69 SER A C 1
ATOM 533 O O . SER A 1 69 ? -6.258 14.219 16.484 1 97.62 69 SER A O 1
ATOM 535 N N . LYS A 1 70 ? -5.383 12.242 16.453 1 98.19 70 LYS A N 1
ATOM 536 C CA . LYS A 1 70 ? -4.711 12.359 17.734 1 98.19 70 LYS A CA 1
ATOM 537 C C . LYS A 1 70 ? -3.201 12.477 17.562 1 98.19 70 LYS A C 1
ATOM 539 O O . LYS A 1 70 ? -2.582 11.641 16.906 1 98.19 70 LYS A O 1
ATOM 544 N N . GLU A 1 71 ? -2.621 13.469 18.156 1 98.25 71 GLU A N 1
ATOM 545 C CA . GLU A 1 71 ? -1.217 13.789 17.922 1 98.25 71 GLU A CA 1
ATOM 546 C C . GLU A 1 71 ? -0.451 13.906 19.234 1 98.25 71 GLU A C 1
ATOM 548 O O . GLU A 1 71 ? -0.959 14.469 20.219 1 98.25 71 GLU A O 1
ATOM 553 N N . LYS A 1 72 ? 0.729 13.297 19.297 1 98.5 72 LYS A N 1
ATOM 554 C CA . LYS A 1 72 ? 1.643 13.438 20.422 1 98.5 72 LYS A CA 1
ATOM 555 C C . LYS A 1 72 ? 2.779 14.398 20.094 1 98.5 72 LYS A C 1
ATOM 557 O O . LYS A 1 72 ? 3.432 14.266 19.062 1 98.5 72 LYS A O 1
ATOM 562 N N . ILE A 1 73 ? 2.988 15.352 20.953 1 98.25 73 ILE A N 1
ATOM 563 C CA . ILE A 1 73 ? 4.039 16.344 20.75 1 98.25 73 ILE A CA 1
ATOM 564 C C . ILE A 1 73 ? 5.398 15.727 21.062 1 98.25 73 ILE A C 1
ATOM 566 O O . ILE A 1 73 ? 5.613 15.219 22.156 1 98.25 73 ILE A O 1
ATOM 570 N N . ASP A 1 74 ? 6.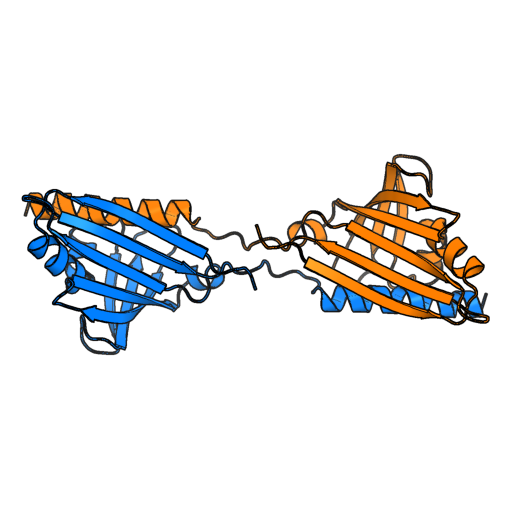355 15.844 20.094 1 98.25 74 ASP A N 1
ATOM 571 C CA . ASP A 1 74 ? 7.66 15.203 20.234 1 98.25 74 ASP A CA 1
ATOM 572 C C . ASP A 1 74 ? 8.742 16.234 20.562 1 98.25 74 ASP A C 1
ATOM 574 O O . ASP A 1 74 ? 9.727 15.906 21.234 1 98.25 74 ASP A O 1
ATOM 578 N N . VAL A 1 75 ? 8.602 17.391 20.016 1 98.06 75 VAL A N 1
ATOM 579 C CA . VAL A 1 75 ? 9.609 18.438 20.156 1 98.06 75 VAL A CA 1
ATOM 580 C C . VAL A 1 75 ? 8.922 19.797 20.25 1 98.06 75 VAL A C 1
ATOM 582 O O . VAL A 1 75 ? 7.965 20.078 19.531 1 98.06 75 VAL A O 1
ATOM 585 N N . VAL A 1 76 ? 9.25 20.516 21.203 1 97.5 76 VAL A N 1
ATOM 586 C CA . VAL A 1 76 ? 9.008 21.953 21.25 1 97.5 76 VAL A CA 1
ATOM 587 C C . VAL A 1 76 ? 10.328 22.688 21.516 1 97.5 76 VAL A C 1
ATOM 589 O O . VAL A 1 76 ? 10.898 22.578 22.594 1 97.5 76 VAL A O 1
ATOM 592 N N . ASP A 1 77 ? 10.797 23.391 20.5 1 97.88 77 ASP A N 1
ATOM 593 C CA . ASP A 1 77 ? 12.062 24.109 20.641 1 97.88 77 ASP A CA 1
ATOM 594 C C . ASP A 1 77 ? 11.867 25.609 20.422 1 97.88 77 ASP A C 1
ATOM 596 O O . ASP A 1 77 ? 11.727 26.062 19.281 1 97.88 77 ASP A O 1
ATOM 600 N N . GLU A 1 78 ? 11.93 26.391 21.484 1 96.88 78 GLU A N 1
ATOM 601 C CA . GLU A 1 78 ? 11.688 27.828 21.422 1 96.88 78 GLU A CA 1
ATOM 602 C C . GLU A 1 78 ? 12.789 28.531 20.641 1 96.88 78 GLU A C 1
ATOM 604 O O . GLU A 1 78 ? 12.531 29.531 19.969 1 96.88 78 GLU A O 1
ATOM 609 N N . ALA A 1 79 ? 13.984 28.062 20.781 1 97.19 79 ALA A N 1
ATOM 610 C CA . ALA A 1 79 ? 15.117 28.734 20.156 1 97.19 79 ALA A CA 1
ATOM 611 C C . ALA A 1 79 ? 15.031 28.656 18.641 1 97.19 79 ALA A C 1
ATOM 613 O O . ALA A 1 79 ? 15.25 29.656 17.953 1 97.19 79 ALA A O 1
ATOM 614 N N . THR A 1 80 ? 14.703 27.516 18.141 1 97.69 80 THR A N 1
ATOM 615 C CA . THR A 1 80 ? 14.625 27.328 16.688 1 97.69 80 THR A CA 1
ATOM 616 C C . THR A 1 80 ? 13.188 27.484 16.203 1 97.69 80 THR A C 1
ATOM 618 O O . THR A 1 80 ? 12.922 27.391 15 1 97.69 80 THR A O 1
ATOM 621 N N . LYS A 1 81 ? 12.211 27.703 17.125 1 98.38 81 LYS A N 1
ATOM 622 C CA . LYS A 1 81 ? 10.781 27.75 16.812 1 98.38 81 LYS A CA 1
ATOM 623 C C . LYS A 1 81 ? 10.344 26.531 16.016 1 98.38 81 LYS A C 1
ATOM 625 O O . LYS A 1 81 ? 9.797 26.656 14.922 1 98.38 81 LYS A O 1
ATOM 630 N N . THR A 1 82 ? 10.625 25.375 16.641 1 98.38 82 THR A N 1
ATOM 631 C CA . THR A 1 82 ? 10.328 24.078 16.031 1 98.38 82 THR A CA 1
ATOM 632 C C . THR A 1 82 ? 9.297 23.328 16.859 1 98.38 82 THR A C 1
ATOM 634 O O . THR A 1 82 ? 9.422 23.219 18.078 1 98.38 82 THR A O 1
ATOM 637 N N . LEU A 1 83 ? 8.211 22.922 16.219 1 98.25 83 LEU A N 1
ATOM 638 C CA . LEU A 1 83 ? 7.234 22 16.812 1 98.25 83 LEU A CA 1
ATOM 639 C C . LEU A 1 83 ? 7.113 20.734 15.992 1 98.25 83 LEU A C 1
ATOM 641 O O . LEU A 1 83 ? 6.801 20.781 14.805 1 98.25 83 LEU A O 1
ATOM 645 N N . ALA A 1 84 ? 7.441 19.578 16.562 1 98.5 84 ALA A N 1
ATOM 646 C CA . ALA A 1 84 ? 7.305 18.281 15.906 1 98.5 84 ALA A CA 1
ATOM 647 C C . ALA A 1 84 ? 6.312 17.391 16.641 1 98.5 84 ALA A C 1
ATOM 649 O O . ALA A 1 84 ? 6.188 17.484 17.875 1 98.5 84 ALA A O 1
ATOM 650 N N . TYR A 1 85 ? 5.605 16.578 15.938 1 98.12 85 TYR A N 1
ATOM 651 C CA . TYR A 1 85 ? 4.598 15.711 16.531 1 98.12 85 TYR A CA 1
ATOM 652 C C . TYR A 1 85 ? 4.465 14.406 15.758 1 98.12 85 TYR A C 1
ATOM 654 O O . TYR A 1 85 ? 4.883 14.328 14.594 1 98.12 85 TYR A O 1
ATOM 662 N N . SER A 1 86 ? 3.932 13.406 16.391 1 98.44 86 SER A N 1
ATOM 663 C CA . SER A 1 86 ? 3.568 12.117 15.797 1 98.44 86 SER A CA 1
ATOM 664 C C . SER A 1 86 ? 2.057 11.914 15.805 1 98.44 86 SER A C 1
ATOM 666 O O . SER A 1 86 ? 1.394 12.203 16.812 1 98.44 86 SER A O 1
ATOM 668 N N . VAL A 1 87 ? 1.526 11.531 14.672 1 98.12 87 VAL A N 1
ATOM 669 C CA . VAL A 1 87 ? 0.126 11.125 14.664 1 98.12 87 VAL A CA 1
ATOM 670 C C . VAL A 1 87 ? -0.005 9.711 15.234 1 98.12 87 VAL A C 1
ATOM 672 O O . VAL A 1 87 ? 0.553 8.758 14.688 1 98.12 87 VAL A O 1
ATOM 675 N N . ILE A 1 88 ? -0.805 9.547 16.266 1 98.12 88 ILE A N 1
ATOM 676 C CA . ILE A 1 88 ? -0.754 8.273 16.984 1 98.12 88 ILE A CA 1
ATOM 677 C C . ILE A 1 88 ? -2.113 7.582 16.906 1 98.12 88 ILE A C 1
ATOM 679 O O . ILE A 1 88 ? -2.254 6.43 17.312 1 98.12 88 ILE A O 1
ATOM 683 N N . ASP A 1 89 ? -3.176 8.25 16.453 1 97.44 89 ASP A N 1
ATOM 684 C CA . ASP A 1 89 ? -4.508 7.684 16.266 1 97.44 89 ASP A CA 1
ATOM 685 C C . ASP A 1 89 ? -5.301 8.492 15.234 1 97.44 89 ASP A C 1
ATOM 687 O O . ASP A 1 89 ? -4.883 9.586 14.844 1 97.44 89 ASP A O 1
ATOM 691 N N . GLY A 1 90 ? -6.434 7.895 14.812 1 96.06 90 GLY A N 1
ATOM 692 C CA . GLY A 1 90 ? -7.246 8.492 13.766 1 96.06 90 GLY A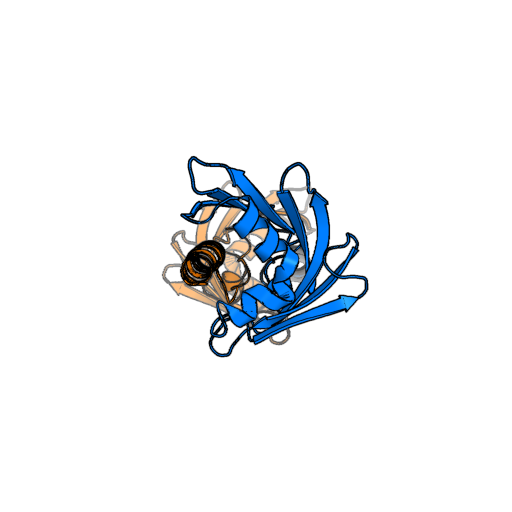 CA 1
ATOM 693 C C . GLY A 1 90 ? -7.273 7.66 12.492 1 96.06 90 GLY A C 1
ATOM 694 O O . GLY A 1 90 ? -6.539 6.68 12.367 1 96.06 90 GLY A O 1
ATOM 695 N N . GLU A 1 91 ? -8.047 8.117 11.469 1 93.69 91 GLU A N 1
ATOM 696 C CA . GLU A 1 91 ? -8.242 7.363 10.234 1 93.69 91 GLU A CA 1
ATOM 697 C C . GLU A 1 91 ? -6.969 7.352 9.391 1 93.69 91 GLU A C 1
ATOM 699 O O . GLU A 1 91 ? -6.68 6.367 8.711 1 93.69 91 GLU A O 1
ATOM 704 N N . ALA A 1 92 ? -6.176 8.445 9.469 1 92.44 92 ALA A N 1
ATOM 705 C CA . ALA A 1 92 ? -5.02 8.641 8.602 1 92.44 92 ALA A CA 1
ATOM 706 C C . ALA A 1 92 ? -3.965 7.562 8.844 1 92.44 92 ALA A C 1
ATOM 708 O O . ALA A 1 92 ? -3.258 7.16 7.914 1 92.44 92 ALA A O 1
ATOM 709 N N . ILE A 1 93 ? -3.902 7.02 10.039 1 92.5 93 ILE A N 1
ATOM 710 C CA . ILE A 1 93 ? -2.811 6.109 10.383 1 92.5 93 ILE A CA 1
ATOM 711 C C . ILE A 1 93 ? -3.059 4.746 9.742 1 92.5 93 ILE A C 1
ATOM 713 O O . ILE A 1 93 ? -2.166 3.895 9.711 1 92.5 93 ILE A O 1
ATOM 717 N N . ASN A 1 94 ? -4.27 4.527 9.281 1 90.62 94 ASN A N 1
ATOM 718 C CA . ASN A 1 94 ? -4.566 3.299 8.562 1 90.62 94 ASN A CA 1
ATOM 719 C C . ASN A 1 94 ? -3.92 3.295 7.176 1 90.62 94 ASN A C 1
ATOM 721 O O . ASN A 1 94 ? -3.76 2.236 6.566 1 90.62 94 ASN A O 1
ATOM 725 N N . TYR A 1 95 ? -3.535 4.469 6.777 1 92.19 95 TYR A N 1
ATOM 726 C CA . TYR A 1 95 ? -3.02 4.625 5.422 1 92.19 95 TYR A CA 1
ATOM 727 C C . TYR A 1 95 ? -1.571 5.102 5.441 1 92.19 95 TYR A C 1
ATOM 729 O O . TYR A 1 95 ? -0.795 4.781 4.535 1 92.19 95 TYR A O 1
ATOM 737 N N . TYR A 1 96 ? -1.237 5.875 6.434 1 94.5 96 TYR A N 1
ATOM 738 C CA . TYR A 1 96 ? 0.1 6.426 6.621 1 94.5 96 TYR A CA 1
ATOM 739 C C . TYR A 1 96 ? 0.67 6.031 7.977 1 94.5 96 TYR A C 1
ATOM 741 O O . TYR A 1 96 ? 0.337 6.637 9 1 94.5 96 TYR A O 1
ATOM 749 N N . LYS A 1 97 ? 1.605 5.074 7.938 1 94 97 LYS A N 1
ATOM 750 C CA . LYS A 1 97 ? 2.205 4.566 9.164 1 94 97 LYS A CA 1
ATOM 751 C C . LYS A 1 97 ? 3.395 5.422 9.594 1 94 97 LYS A C 1
ATOM 753 O O . LYS A 1 97 ? 4.059 6.035 8.75 1 94 97 LYS A O 1
ATOM 758 N N . ASP A 1 98 ? 3.619 5.477 10.938 1 96 98 ASP A N 1
ATOM 759 C CA . ASP A 1 98 ? 4.754 6.207 11.5 1 96 98 ASP A CA 1
ATOM 760 C C . ASP A 1 98 ? 4.785 7.645 10.992 1 96 98 ASP A C 1
ATOM 762 O O . ASP A 1 98 ? 5.816 8.117 10.516 1 96 98 ASP A O 1
ATOM 766 N N . PHE A 1 99 ? 3.621 8.148 11 1 97.38 99 PHE A N 1
ATOM 767 C CA . PHE A 1 99 ? 3.471 9.516 10.508 1 97.38 99 PHE A CA 1
ATOM 768 C C . PHE A 1 99 ? 4.023 10.523 11.508 1 97.38 99 PHE A C 1
ATOM 770 O O . PHE A 1 99 ? 3.518 10.641 12.625 1 97.38 99 PHE A O 1
ATOM 777 N N . LYS A 1 100 ? 5.043 11.312 11.172 1 98.38 100 LYS A N 1
ATOM 778 C CA . LYS A 1 100 ? 5.664 12.367 11.953 1 98.38 100 LYS A CA 1
ATOM 779 C C . LYS A 1 100 ? 5.77 13.664 11.148 1 98.38 100 LYS A C 1
ATOM 781 O O . LYS A 1 100 ? 6.129 13.641 9.969 1 98.38 100 LYS A O 1
ATOM 786 N N . ALA A 1 101 ? 5.398 14.703 11.758 1 98.31 101 ALA A N 1
ATOM 787 C CA . ALA A 1 101 ? 5.453 16 11.086 1 98.31 101 ALA A CA 1
ATOM 788 C C . ALA A 1 101 ? 6.172 17.031 11.945 1 98.31 101 ALA A C 1
ATOM 790 O O . ALA A 1 101 ? 6.383 16.812 13.141 1 98.31 101 ALA A O 1
ATOM 791 N N . GLN A 1 102 ? 6.566 18.141 11.281 1 98.5 102 GLN A N 1
ATOM 792 C CA . GLN A 1 102 ? 7.23 19.234 11.984 1 98.5 102 GLN A CA 1
ATOM 793 C C . GLN A 1 102 ? 6.957 20.578 11.312 1 98.5 102 GLN A C 1
ATOM 795 O O . GLN A 1 102 ? 6.844 20.641 10.094 1 98.5 102 GLN A O 1
ATOM 800 N N . THR A 1 103 ? 6.891 21.547 12.125 1 98.69 103 THR A N 1
ATOM 801 C CA . THR A 1 103 ? 6.812 22.938 11.703 1 98.69 103 THR A CA 1
ATOM 802 C C . THR A 1 103 ? 7.992 23.734 12.25 1 98.69 103 THR A C 1
ATOM 804 O O . THR A 1 103 ? 8.273 23.688 13.453 1 98.69 103 THR A O 1
ATOM 807 N N . VAL A 1 104 ? 8.695 24.406 11.398 1 98.88 104 VAL A N 1
ATOM 808 C CA . VAL A 1 104 ? 9.758 25.328 11.766 1 98.88 104 VAL A CA 1
ATOM 809 C C . VAL A 1 104 ? 9.422 26.734 11.266 1 98.88 104 VAL A C 1
ATOM 811 O O . VAL A 1 104 ? 9.07 26.922 10.102 1 98.88 104 VAL A O 1
ATOM 814 N N . VAL A 1 105 ? 9.516 27.656 12.125 1 98.88 105 VAL A N 1
ATOM 815 C CA . VAL A 1 105 ? 9.203 29.047 11.773 1 98.88 105 VAL A CA 1
ATOM 816 C C . VAL A 1 105 ? 10.484 29.875 11.781 1 98.88 105 VAL A C 1
ATOM 818 O O . VAL A 1 105 ? 11.188 29.938 12.789 1 98.88 105 VAL A O 1
ATOM 821 N N . GLU A 1 106 ? 10.766 30.469 10.695 1 98.81 106 GLU A N 1
ATOM 822 C CA . GLU A 1 106 ? 11.961 31.297 10.562 1 98.81 106 GLU A CA 1
ATOM 823 C C . GLU A 1 106 ? 11.594 32.75 10.195 1 98.81 106 GLU A C 1
ATOM 825 O O . GLU A 1 106 ? 10.547 33 9.594 1 98.81 106 GLU A O 1
ATOM 830 N N . GLU A 1 107 ? 12.492 33.656 10.555 1 98.5 107 GLU A N 1
ATOM 831 C CA . GLU A 1 107 ? 12.32 35.062 10.133 1 98.5 107 GLU A CA 1
ATOM 832 C C . GLU A 1 107 ? 12.625 35.219 8.648 1 98.5 107 GLU A C 1
ATOM 834 O O . GLU A 1 107 ? 13.539 34.594 8.125 1 98.5 107 GLU A O 1
ATOM 839 N N . LYS A 1 108 ? 11.891 36.062 8.039 1 98.25 108 LYS A N 1
ATOM 840 C CA . LYS A 1 108 ? 12.125 36.469 6.652 1 98.25 108 LYS A CA 1
ATOM 841 C C . LYS A 1 108 ? 11.656 37.906 6.414 1 98.25 108 LYS A C 1
ATOM 843 O O . LYS A 1 108 ? 10.484 38.156 6.129 1 98.25 108 LYS A O 1
ATOM 848 N N . GLY A 1 109 ? 12.602 38.875 6.406 1 97.25 109 GLY A N 1
ATOM 849 C CA . GLY A 1 109 ? 12.211 40.281 6.371 1 97.25 109 GLY A CA 1
ATOM 850 C C . GLY A 1 109 ? 11.297 40.656 7.512 1 97.25 109 GLY A C 1
ATOM 851 O O . GLY A 1 109 ? 11.609 40.406 8.68 1 97.25 109 GLY A O 1
ATOM 852 N N . ASP A 1 110 ? 10.164 41.312 7.164 1 97 110 ASP A N 1
ATOM 853 C CA . ASP A 1 110 ? 9.18 41.719 8.164 1 97 110 ASP A CA 1
ATOM 854 C C . ASP A 1 110 ? 8.18 40.594 8.43 1 97 110 ASP A C 1
ATOM 856 O O . ASP A 1 110 ? 7.359 40.688 9.344 1 97 110 ASP A O 1
ATOM 860 N N . GLY A 1 111 ? 8.258 39.562 7.586 1 98.5 111 GLY A N 1
ATOM 861 C CA . GLY A 1 111 ? 7.363 38.406 7.719 1 98.5 111 GLY A CA 1
ATOM 862 C C . GLY A 1 111 ? 8.047 37.188 8.25 1 98.5 111 GLY A C 1
ATOM 863 O O . GLY A 1 111 ? 8.875 37.25 9.156 1 98.5 111 GLY A O 1
ATOM 864 N N . SER A 1 112 ? 7.605 36 7.723 1 98.81 112 SER A N 1
ATOM 865 C CA . SER A 1 112 ? 8.172 34.75 8.188 1 98.81 112 SER A CA 1
ATOM 866 C C . SER A 1 112 ? 8.156 33.688 7.086 1 98.81 112 SER A C 1
ATOM 868 O O . SER A 1 112 ? 7.484 33.875 6.066 1 98.81 112 SER A O 1
ATOM 870 N N . LEU A 1 113 ? 8.984 32.719 7.254 1 98.94 113 LEU A N 1
ATOM 871 C CA . LEU A 1 113 ? 9.016 31.5 6.457 1 98.94 113 LEU A CA 1
ATOM 872 C C . LEU A 1 113 ? 8.703 30.281 7.32 1 98.94 113 LEU A C 1
ATOM 874 O O . LEU A 1 113 ? 9.43 29.969 8.266 1 98.94 113 LEU A O 1
ATOM 878 N N . VAL A 1 114 ? 7.609 29.656 6.969 1 98.94 114 VAL A N 1
ATOM 879 C CA . VAL A 1 114 ? 7.25 28.422 7.668 1 98.94 114 VAL A CA 1
ATOM 880 C C . VAL A 1 114 ? 7.68 27.219 6.836 1 98.94 114 VAL A C 1
ATOM 882 O O . VAL A 1 114 ? 7.297 27.078 5.672 1 98.94 114 VAL A O 1
ATOM 885 N N . LYS A 1 115 ? 8.477 26.375 7.43 1 98.88 115 LYS A N 1
ATOM 886 C CA . LYS A 1 115 ? 8.875 25.109 6.824 1 98.88 115 LYS A CA 1
ATOM 887 C C . LYS A 1 115 ? 8.125 23.938 7.453 1 98.88 115 LYS A C 1
ATOM 889 O O . LYS A 1 115 ? 8.359 23.594 8.609 1 98.88 115 LYS A O 1
ATOM 894 N N . TRP A 1 116 ? 7.234 23.438 6.727 1 98.81 116 TRP A N 1
ATOM 895 C CA . TRP A 1 116 ? 6.5 22.25 7.172 1 98.81 116 TRP A CA 1
ATOM 896 C C . TRP A 1 116 ? 6.988 21 6.445 1 98.81 116 TRP A C 1
ATOM 898 O O . TRP A 1 116 ? 7.238 21.031 5.238 1 98.81 116 TRP A O 1
ATOM 908 N N . SER A 1 117 ? 7.18 19.922 7.172 1 98.69 117 SER A N 1
ATOM 909 C CA . SER A 1 117 ? 7.555 18.641 6.582 1 98.69 117 SER A CA 1
ATOM 910 C C . SER A 1 117 ? 6.914 17.484 7.332 1 98.69 117 SER A C 1
ATOM 912 O O . SER A 1 117 ? 6.477 17.641 8.477 1 98.69 117 SER A O 1
ATOM 914 N N . CYS A 1 118 ? 6.805 16.375 6.695 1 98.06 118 CYS A N 1
ATOM 915 C CA . CYS A 1 118 ? 6.359 15.156 7.359 1 98.06 118 CYS A CA 1
ATOM 916 C C . CYS A 1 118 ? 6.984 13.922 6.719 1 98.06 118 CYS A C 1
ATOM 918 O O . CYS A 1 118 ? 7.543 14.008 5.621 1 98.06 118 CYS A O 1
ATOM 920 N N . HIS A 1 119 ? 7 12.875 7.465 1 97.44 119 HIS A N 1
ATOM 921 C CA . HIS A 1 119 ? 7.453 11.562 7.016 1 97.44 119 HIS A CA 1
ATOM 922 C C . HIS A 1 119 ? 6.445 10.477 7.387 1 97.44 119 HIS A C 1
ATOM 924 O O . HIS A 1 119 ? 5.797 10.555 8.43 1 97.44 119 HIS A O 1
ATOM 930 N N . PHE A 1 120 ? 6.332 9.484 6.434 1 96.75 120 PHE A N 1
ATOM 931 C CA . PHE A 1 120 ? 5.41 8.375 6.66 1 96.75 120 PH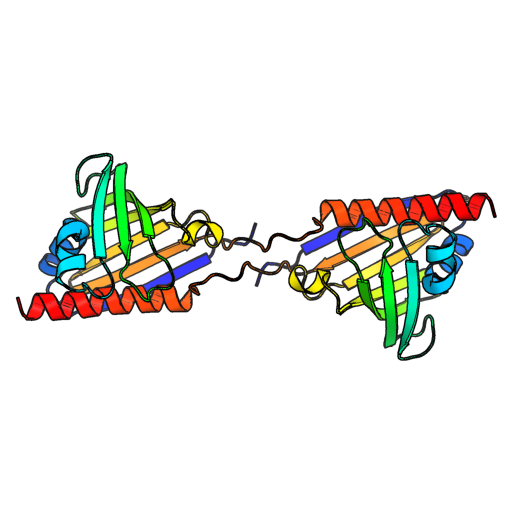E A CA 1
ATOM 932 C C . PHE A 1 120 ? 5.789 7.172 5.801 1 96.75 120 PHE A C 1
ATOM 934 O O . PHE A 1 120 ? 6.66 7.273 4.934 1 96.75 120 PHE A O 1
ATOM 941 N N . VAL A 1 121 ? 5.211 6.133 6.188 1 91.81 121 VAL A N 1
ATOM 942 C CA . VAL A 1 121 ? 5.223 4.938 5.355 1 91.81 121 VAL A CA 1
ATOM 943 C C . VAL A 1 121 ? 3.803 4.609 4.902 1 91.81 121 VAL A C 1
ATOM 945 O O . VAL A 1 121 ? 2.912 4.414 5.73 1 91.81 121 VAL A O 1
ATOM 948 N N . LYS A 1 122 ? 3.596 4.578 3.561 1 90.38 122 LYS A N 1
ATOM 949 C CA . LYS A 1 122 ? 2.268 4.23 3.064 1 90.38 122 LYS A CA 1
ATOM 950 C C . LYS A 1 122 ? 1.919 2.781 3.398 1 90.38 122 LYS A C 1
ATOM 952 O O . LYS A 1 122 ? 2.76 1.889 3.271 1 90.38 122 LYS A O 1
ATOM 957 N N . ALA A 1 123 ? 0.681 2.609 3.85 1 88.94 123 ALA A N 1
ATOM 958 C CA . ALA A 1 123 ? 0.207 1.253 4.113 1 88.94 123 ALA A CA 1
ATOM 959 C C . ALA A 1 123 ? -0.032 0.491 2.812 1 88.94 123 ALA A C 1
ATOM 961 O O . ALA A 1 123 ? -0.389 1.087 1.794 1 88.94 123 ALA A O 1
ATOM 962 N N . GLU A 1 124 ? 0.188 -0.75 2.859 1 83.38 124 GLU A N 1
ATOM 963 C CA . GLU A 1 124 ? -0.115 -1.622 1.728 1 83.38 124 GLU A CA 1
ATOM 964 C C . GLU A 1 124 ? -1.577 -2.059 1.744 1 83.38 124 GLU A C 1
ATOM 966 O O . GLU A 1 124 ? -2.186 -2.17 2.811 1 83.38 124 GLU A O 1
ATOM 971 N N . ALA A 1 125 ? -2.094 -2.24 0.565 1 83.44 125 ALA A N 1
ATOM 972 C CA . ALA A 1 125 ? -3.439 -2.801 0.484 1 83.44 125 ALA A CA 1
ATOM 973 C C . ALA A 1 125 ? -3.488 -4.203 1.082 1 83.44 125 ALA A C 1
ATOM 975 O O . ALA A 1 125 ? -2.562 -4.996 0.896 1 83.44 125 ALA A O 1
ATOM 976 N N . ALA A 1 126 ? -4.465 -4.402 1.862 1 82.12 126 ALA A N 1
ATOM 977 C CA . ALA A 1 126 ? -4.652 -5.75 2.398 1 82.12 126 ALA A CA 1
ATOM 978 C C . ALA A 1 126 ? -5.113 -6.715 1.308 1 82.12 126 ALA A C 1
ATOM 980 O O . ALA A 1 126 ? -6.246 -6.629 0.832 1 82.12 126 ALA A O 1
ATOM 981 N N . ALA A 1 127 ? -4.234 -7.535 0.919 1 87.88 127 ALA A N 1
ATOM 982 C CA . ALA A 1 127 ? -4.547 -8.516 -0.118 1 87.88 127 ALA A CA 1
ATOM 983 C C . ALA A 1 127 ? -5.184 -9.766 0.483 1 87.88 127 ALA A C 1
ATOM 985 O O . ALA A 1 127 ? -4.812 -10.195 1.579 1 87.88 127 ALA A O 1
ATOM 986 N N . PRO A 1 128 ? -6.199 -10.344 -0.243 1 90.69 128 PRO A N 1
ATOM 987 C CA . PRO A 1 128 ? -6.809 -11.57 0.266 1 90.69 128 PRO A CA 1
ATOM 988 C C . PRO A 1 128 ? -5.824 -12.734 0.323 1 90.69 128 PRO A C 1
ATOM 990 O O . PRO A 1 128 ? -6.074 -13.734 1.009 1 90.69 128 PRO A O 1
ATOM 993 N N . VAL A 1 129 ? -4.785 -12.68 -0.419 1 91.69 129 VAL A N 1
ATOM 994 C CA . VAL A 1 129 ? -3.721 -13.68 -0.437 1 91.69 129 VAL A CA 1
ATOM 995 C C . VAL A 1 129 ? -2.371 -12.992 -0.227 1 91.69 129 VAL A C 1
ATOM 997 O O . VAL A 1 129 ? -2.014 -12.07 -0.964 1 91.69 129 VAL A O 1
ATOM 1000 N N . THR A 1 130 ? -1.642 -13.422 0.798 1 92.56 130 THR A N 1
ATOM 1001 C CA . THR A 1 130 ? -0.324 -12.852 1.057 1 92.56 130 THR A CA 1
ATOM 1002 C C . THR A 1 130 ? 0.714 -13.43 0.1 1 92.56 130 THR A C 1
ATOM 1004 O O . THR A 1 130 ? 0.48 -14.469 -0.522 1 92.56 130 THR A O 1
ATOM 1007 N N . PRO A 1 131 ? 1.877 -12.781 -0.051 1 93.12 131 PRO A N 1
ATOM 1008 C CA . PRO A 1 131 ? 2.959 -13.344 -0.864 1 93.12 131 PRO A CA 1
ATOM 1009 C C . PRO A 1 131 ? 3.373 -14.742 -0.407 1 93.12 131 PRO A C 1
ATOM 1011 O O . PRO A 1 131 ? 3.639 -15.609 -1.239 1 93.12 131 PRO A O 1
ATOM 1014 N N . GLU A 1 132 ? 3.422 -14.898 0.893 1 94.06 132 GLU A N 1
ATOM 1015 C CA . GLU A 1 132 ? 3.764 -16.219 1.425 1 94.06 132 GLU A CA 1
ATOM 1016 C C . GLU A 1 132 ? 2.721 -17.25 1.03 1 94.06 132 GLU A C 1
ATOM 1018 O O . GLU A 1 132 ? 3.066 -18.391 0.692 1 94.06 132 GLU A O 1
ATOM 1023 N N . GLN A 1 133 ? 1.506 -16.875 1.075 1 94.44 133 GLN A N 1
ATOM 1024 C CA . GLN A 1 133 ? 0.427 -17.781 0.698 1 94.44 133 GLN A CA 1
ATOM 1025 C C . GLN A 1 133 ? 0.465 -18.094 -0.797 1 94.44 133 GLN A C 1
ATOM 1027 O O . GLN A 1 133 ? 0.131 -19.203 -1.217 1 94.44 133 GLN A O 1
ATOM 1032 N N . LEU A 1 134 ? 0.85 -17.141 -1.641 1 95.06 134 LEU A N 1
ATOM 1033 C CA . LEU A 1 134 ? 1.043 -17.375 -3.066 1 95.06 134 LEU A CA 1
ATOM 1034 C C . LEU A 1 134 ? 2.098 -18.453 -3.299 1 95.06 134 LEU A C 1
ATOM 1036 O O . LEU A 1 134 ? 1.892 -19.359 -4.098 1 95.06 134 LEU A O 1
ATOM 1040 N N . LYS A 1 135 ? 3.168 -18.297 -2.572 1 96.19 135 LYS A N 1
ATOM 1041 C CA . LYS A 1 135 ? 4.254 -19.281 -2.664 1 96.19 135 LYS A CA 1
ATOM 1042 C C . LYS A 1 135 ? 3.785 -20.672 -2.24 1 96.19 135 LYS A C 1
ATOM 1044 O O . LYS A 1 135 ? 4.098 -21.656 -2.898 1 96.19 135 LYS A O 1
ATOM 1049 N N . GLU A 1 136 ? 3.082 -20.719 -1.146 1 96.31 136 GLU A N 1
ATOM 1050 C CA . GLU A 1 136 ? 2.555 -21.984 -0.646 1 96.31 136 GLU A CA 1
ATOM 1051 C C . GLU A 1 136 ? 1.605 -22.625 -1.654 1 96.31 136 GLU A C 1
ATOM 1053 O O . GLU A 1 136 ? 1.61 -23.844 -1.833 1 96.31 136 GLU A O 1
ATOM 1058 N N . PHE A 1 137 ? 0.808 -21.797 -2.229 1 96.31 137 PHE A N 1
ATOM 1059 C CA . PHE A 1 137 ? -0.118 -22.297 -3.244 1 96.31 137 PHE A CA 1
ATOM 1060 C C . PHE A 1 137 ? 0.64 -22.891 -4.426 1 96.31 137 PHE A C 1
ATOM 1062 O O . PHE A 1 137 ? 0.263 -23.938 -4.945 1 96.31 137 PHE A O 1
ATOM 1069 N N . ALA A 1 138 ? 1.652 -22.25 -4.883 1 96.69 138 ALA A N 1
ATOM 1070 C CA . ALA A 1 138 ? 2.475 -22.766 -5.977 1 96.69 138 ALA A CA 1
ATOM 1071 C C . ALA A 1 138 ? 3.07 -24.125 -5.625 1 96.69 138 ALA A C 1
ATOM 1073 O O . ALA A 1 138 ? 2.994 -25.062 -6.418 1 96.69 138 ALA A O 1
ATOM 1074 N N . VAL A 1 139 ? 3.631 -24.203 -4.441 1 98.19 139 VAL A N 1
ATOM 1075 C CA . VAL A 1 139 ? 4.246 -25.453 -3.992 1 98.19 139 VAL A CA 1
ATOM 1076 C C . VAL A 1 139 ? 3.201 -26.562 -3.969 1 98.19 139 VAL A C 1
ATOM 1078 O O . VAL A 1 139 ? 3.438 -27.656 -4.492 1 98.19 139 VAL A O 1
ATOM 1081 N N . ALA A 1 140 ? 2.068 -26.25 -3.35 1 97.62 140 ALA A N 1
ATOM 1082 C CA . ALA A 1 140 ? 0.993 -27.234 -3.258 1 97.62 140 ALA A CA 1
ATOM 1083 C C . ALA A 1 140 ? 0.544 -27.688 -4.645 1 97.62 140 ALA A C 1
ATOM 1085 O O . ALA A 1 140 ? 0.284 -28.875 -4.859 1 97.62 140 ALA A O 1
ATOM 1086 N N . THR A 1 141 ? 0.397 -26.75 -5.566 1 97.56 141 THR A N 1
ATOM 1087 C CA . THR A 1 141 ? -0.035 -27.047 -6.93 1 97.56 141 THR A CA 1
ATOM 1088 C C . THR A 1 141 ? 0.901 -28.062 -7.59 1 97.56 141 THR A C 1
ATOM 1090 O O . THR A 1 141 ? 0.452 -29.078 -8.117 1 97.56 141 THR A O 1
ATOM 1093 N N . PHE A 1 142 ? 2.176 -27.844 -7.5 1 98.56 142 PHE A N 1
ATOM 1094 C CA . PHE A 1 142 ? 3.111 -28.719 -8.195 1 98.56 142 PHE A CA 1
ATOM 1095 C C . PHE A 1 142 ? 3.234 -30.062 -7.484 1 98.56 142 PHE A C 1
ATOM 1097 O O . PHE A 1 142 ? 3.383 -31.094 -8.133 1 98.56 142 PHE A O 1
ATOM 1104 N N . LYS A 1 143 ? 3.172 -30.047 -6.156 1 98.5 143 LYS A N 1
ATOM 1105 C CA . LYS A 1 143 ? 3.23 -31.297 -5.414 1 98.5 143 LYS A CA 1
ATOM 1106 C C . LYS A 1 143 ? 2.014 -32.188 -5.707 1 98.5 143 LYS A C 1
ATOM 1108 O O . LYS A 1 143 ? 2.139 -33.406 -5.867 1 98.5 143 LYS A O 1
ATOM 1113 N N . GLU A 1 144 ? 0.876 -31.594 -5.738 1 98.25 144 GLU A N 1
ATOM 1114 C CA . GLU A 1 144 ? -0.342 -32.344 -6.027 1 98.25 144 GLU A CA 1
ATOM 1115 C C . GLU A 1 144 ? -0.376 -32.812 -7.48 1 98.25 144 GLU A C 1
ATOM 1117 O O . GLU A 1 144 ? -0.878 -33.906 -7.781 1 98.25 144 GLU A O 1
ATOM 1122 N N . LEU A 1 145 ? 0.09 -31.984 -8.352 1 98.25 145 LEU A N 1
ATOM 1123 C CA . LEU A 1 145 ? 0.235 -32.406 -9.742 1 98.25 145 LEU A CA 1
ATOM 1124 C C . LEU A 1 145 ? 1.116 -33.625 -9.852 1 98.25 145 LEU A C 1
ATOM 1126 O O . LEU A 1 145 ? 0.781 -34.594 -10.562 1 98.25 145 LEU A O 1
ATOM 1130 N N . ASP A 1 146 ? 2.211 -33.594 -9.148 1 98.62 146 ASP A N 1
ATOM 1131 C CA . ASP A 1 146 ? 3.146 -34.719 -9.125 1 98.62 146 ASP A CA 1
ATOM 1132 C C . ASP A 1 146 ? 2.459 -36 -8.648 1 98.62 146 ASP A C 1
ATOM 1134 O O . ASP A 1 146 ? 2.588 -37.062 -9.273 1 98.62 146 ASP A O 1
ATOM 1138 N N . GLU A 1 147 ? 1.766 -35.906 -7.551 1 98.12 147 GLU A N 1
ATOM 1139 C CA . GLU A 1 147 ? 1.044 -37.031 -6.992 1 98.12 147 GLU A CA 1
ATOM 1140 C C . GLU A 1 147 ? 0.062 -37.625 -8.008 1 98.12 147 GLU A C 1
ATOM 1142 O O . GLU A 1 147 ? -0.061 -38.844 -8.133 1 98.12 147 GLU A O 1
ATOM 1147 N N . HIS A 1 148 ? -0.62 -36.75 -8.672 1 98.12 148 HIS A N 1
ATOM 1148 C CA . HIS A 1 148 ? -1.583 -37.188 -9.68 1 98.12 148 HIS A CA 1
ATOM 1149 C C . HIS A 1 148 ? -0.894 -37.906 -10.828 1 98.12 148 HIS A C 1
ATOM 1151 O O . HIS A 1 148 ? -1.374 -38.969 -11.281 1 98.12 148 HIS A O 1
ATOM 1157 N N . LEU A 1 149 ? 0.213 -37.406 -11.242 1 97.56 149 LEU A N 1
ATOM 1158 C CA . LEU A 1 149 ? 0.922 -37.938 -12.391 1 97.56 149 LEU A CA 1
ATOM 1159 C C . LEU A 1 149 ? 1.545 -39.281 -12.055 1 97.56 149 LEU A C 1
ATOM 1161 O O . LEU A 1 149 ? 1.704 -40.156 -12.93 1 97.56 149 LEU A O 1
ATOM 1165 N N . LEU A 1 150 ? 1.89 -39.438 -10.805 1 96.5 150 LEU A N 1
ATOM 1166 C CA . LEU A 1 150 ? 2.486 -40.688 -10.359 1 96.5 150 LEU A CA 1
ATOM 1167 C C . LEU A 1 150 ? 1.439 -41.812 -10.305 1 96.5 150 LEU A C 1
ATOM 1169 O O . LEU A 1 150 ? 1.779 -43 -10.367 1 96.5 150 LEU A O 1
ATOM 1173 N N . LYS A 1 151 ? 0.205 -41.438 -10.141 1 93.06 151 LYS A N 1
ATOM 1174 C CA . LYS A 1 151 ? -0.883 -42.406 -10.086 1 93.06 151 LYS A CA 1
ATOM 1175 C C . LYS A 1 151 ? -1.438 -42.719 -11.477 1 93.06 151 LYS A C 1
ATOM 1177 O O . LYS A 1 151 ? -2.174 -43.688 -11.672 1 93.06 151 LYS A O 1
ATOM 1182 N N . ALA A 1 152 ? -1.25 -41.812 -12.344 1 82.06 152 ALA A N 1
ATOM 1183 C CA . ALA A 1 152 ? -1.794 -41.969 -13.695 1 82.06 152 ALA A CA 1
ATOM 1184 C C . ALA A 1 152 ? -0.902 -42.844 -14.562 1 82.06 152 ALA A C 1
ATOM 1186 O O . ALA A 1 152 ? 0.301 -42.969 -14.312 1 82.06 152 ALA A O 1
ATOM 1187 N N . MET B 1 1 ? 4.316 4.359 -5.996 1 60.81 1 MET B N 1
ATOM 1188 C CA . MET B 1 1 ? 4.113 2.916 -6.094 1 60.81 1 MET B CA 1
ATOM 1189 C C . MET B 1 1 ? 5.156 2.164 -5.277 1 60.81 1 MET B C 1
ATOM 1191 O O . MET B 1 1 ? 6.23 2.697 -4.984 1 60.81 1 MET B O 1
ATOM 1195 N N . GLY B 1 2 ? 4.609 1.041 -4.699 1 72.12 2 GLY B N 1
ATOM 1196 C CA . GLY B 1 2 ? 5.523 0.227 -3.914 1 72.12 2 GLY B CA 1
ATOM 1197 C C . GLY B 1 2 ? 6.703 -0.288 -4.715 1 72.12 2 GLY B C 1
ATOM 1198 O O . GLY B 1 2 ? 6.75 -0.133 -5.934 1 72.12 2 GLY B O 1
ATOM 1199 N N . ALA B 1 3 ? 7.789 -0.648 -4.152 1 82 3 ALA B N 1
ATOM 1200 C CA . ALA B 1 3 ? 8.945 -1.269 -4.789 1 82 3 ALA B CA 1
ATOM 1201 C C . ALA B 1 3 ? 8.602 -2.652 -5.332 1 82 3 ALA B C 1
ATOM 1203 O O . ALA B 1 3 ? 7.805 -3.381 -4.73 1 82 3 ALA B O 1
ATOM 1204 N N . PRO B 1 4 ? 9.203 -2.988 -6.531 1 90.38 4 PRO B N 1
ATOM 1205 C CA . PRO B 1 4 ? 8.969 -4.34 -7.051 1 90.38 4 PRO B CA 1
ATOM 1206 C C . PRO B 1 4 ? 9.438 -5.43 -6.086 1 90.38 4 PRO B C 1
ATOM 1208 O O . PRO B 1 4 ? 10.453 -5.266 -5.406 1 90.38 4 PRO B O 1
ATOM 1211 N N . GLU B 1 5 ? 8.625 -6.398 -5.945 1 92.81 5 GLU B N 1
ATOM 1212 C CA . GLU B 1 5 ? 8.945 -7.555 -5.117 1 92.81 5 GLU B CA 1
ATOM 1213 C C . GLU B 1 5 ? 9.039 -8.828 -5.957 1 92.81 5 GLU B C 1
ATOM 1215 O O . GLU B 1 5 ? 8.461 -8.898 -7.043 1 92.81 5 GLU B O 1
ATOM 1220 N N . LYS B 1 6 ? 9.852 -9.758 -5.508 1 96.56 6 LYS B N 1
ATOM 1221 C CA . LYS B 1 6 ? 10.047 -11.039 -6.188 1 96.56 6 LYS B CA 1
ATOM 1222 C C . LYS B 1 6 ? 9.875 -12.203 -5.219 1 96.56 6 LYS B C 1
ATOM 1224 O O . LYS B 1 6 ? 10.32 -12.133 -4.066 1 96.56 6 LYS B O 1
ATOM 1229 N N . LEU B 1 7 ? 9.164 -13.25 -5.688 1 97.75 7 LEU B N 1
ATOM 1230 C CA . LEU B 1 7 ? 9.078 -14.531 -4.992 1 97.75 7 LEU B CA 1
ATOM 1231 C C . LEU B 1 7 ? 9.695 -15.648 -5.824 1 97.75 7 LEU B C 1
ATOM 1233 O O . LEU B 1 7 ? 9.68 -15.594 -7.055 1 97.75 7 LEU B O 1
ATOM 1237 N N . GLU B 1 8 ? 10.242 -16.609 -5.164 1 98.44 8 GLU B N 1
ATOM 1238 C CA . GLU B 1 8 ? 10.781 -17.781 -5.859 1 98.44 8 GLU B CA 1
ATOM 1239 C C . GLU B 1 8 ? 10.742 -19.016 -4.969 1 98.44 8 GLU B C 1
ATOM 1241 O O . GLU B 1 8 ? 10.938 -18.922 -3.754 1 98.44 8 GLU B O 1
ATOM 1246 N N . VAL B 1 9 ? 10.477 -20.125 -5.543 1 98.38 9 VAL B N 1
ATOM 1247 C CA . VAL B 1 9 ? 10.508 -21.391 -4.824 1 98.38 9 VAL B CA 1
ATOM 1248 C C . VAL B 1 9 ? 10.938 -22.516 -5.766 1 98.38 9 VAL B C 1
ATOM 1250 O O . VAL B 1 9 ? 10.594 -22.5 -6.953 1 98.38 9 VAL B O 1
ATOM 1253 N N . ASP B 1 10 ? 11.719 -23.375 -5.277 1 98.69 10 ASP B N 1
ATOM 1254 C CA . ASP B 1 10 ? 12.086 -24.609 -5.965 1 98.69 10 ASP B CA 1
ATOM 1255 C C . ASP B 1 10 ? 11.336 -25.797 -5.379 1 98.69 10 ASP B C 1
ATOM 1257 O O . ASP B 1 10 ? 11.305 -25.984 -4.16 1 98.69 10 ASP B O 1
ATOM 1261 N N . VAL B 1 11 ? 10.805 -26.562 -6.195 1 98.81 11 VAL B N 1
ATOM 1262 C CA . VAL B 1 11 ? 10.023 -27.719 -5.762 1 98.81 11 VAL B CA 1
ATOM 1263 C C . VAL B 1 11 ? 10.562 -28.984 -6.418 1 98.81 11 VAL B C 1
ATOM 1265 O O . VAL B 1 11 ? 10.484 -29.141 -7.637 1 98.81 11 VAL B O 1
ATOM 1268 N N . GLU B 1 12 ? 11.086 -29.875 -5.641 1 98.75 12 GLU B N 1
ATOM 1269 C CA . GLU B 1 12 ? 11.539 -31.156 -6.152 1 98.75 12 GLU B CA 1
ATOM 1270 C C . GLU B 1 12 ? 10.375 -32.156 -6.266 1 98.75 12 GLU B C 1
ATOM 1272 O O . GLU B 1 12 ? 9.594 -32.281 -5.328 1 98.75 12 GLU B O 1
ATOM 1277 N N . LEU B 1 13 ? 10.336 -32.844 -7.379 1 98.81 13 LEU B N 1
ATOM 1278 C CA . LEU B 1 13 ? 9.227 -33.75 -7.66 1 98.81 13 LEU B CA 1
ATOM 1279 C C . LEU B 1 13 ? 9.742 -35.125 -8.062 1 98.81 13 LEU B C 1
ATOM 1281 O O . LEU B 1 13 ? 10.906 -35.281 -8.422 1 98.81 13 LEU B O 1
ATOM 1285 N N . LYS B 1 14 ? 8.867 -36.125 -8.062 1 98.75 14 LYS B N 1
ATOM 1286 C CA . LYS B 1 14 ? 9.219 -37.5 -8.406 1 98.75 14 LYS B CA 1
ATOM 1287 C C . LYS B 1 14 ? 8.984 -37.781 -9.891 1 98.75 14 LYS B C 1
ATOM 1289 O O . LYS B 1 14 ? 9.695 -38.594 -10.492 1 98.75 14 LYS B O 1
ATOM 1294 N N . SER B 1 15 ? 8.016 -37.125 -10.5 1 98.62 15 SER B N 1
ATOM 1295 C CA . SER B 1 15 ? 7.762 -37.312 -11.93 1 98.62 15 SER B CA 1
ATOM 1296 C C . SER B 1 15 ? 8.867 -36.656 -12.766 1 98.62 15 SER B C 1
ATOM 1298 O O . SER B 1 15 ? 9.438 -35.656 -12.383 1 98.62 15 SER B O 1
ATOM 1300 N N . SER B 1 16 ? 9.125 -37.219 -13.938 1 98.44 16 SER B N 1
ATOM 1301 C CA . SER B 1 16 ? 10.188 -36.75 -14.812 1 98.44 16 SER B CA 1
ATOM 1302 C C . SER B 1 16 ? 9.906 -35.344 -15.297 1 98.44 16 SER B C 1
ATOM 1304 O O . SER B 1 16 ? 8.75 -34.875 -15.289 1 98.44 16 SER B O 1
ATOM 1306 N N . ALA B 1 17 ? 10.945 -34.625 -15.719 1 98.56 17 ALA B N 1
ATOM 1307 C CA . ALA B 1 17 ? 10.805 -33.281 -16.25 1 98.56 17 ALA B CA 1
ATOM 1308 C C . ALA B 1 17 ? 9.859 -33.25 -17.453 1 98.56 17 ALA B C 1
ATOM 1310 O O . ALA B 1 17 ? 9.07 -32.312 -17.609 1 98.56 17 ALA B O 1
ATOM 1311 N N . THR B 1 18 ? 9.992 -34.281 -18.266 1 97.94 18 THR B N 1
ATOM 1312 C CA . THR B 1 18 ? 9.148 -34.344 -19.453 1 97.94 18 THR B CA 1
ATOM 1313 C C . THR B 1 18 ? 7.676 -34.438 -19.062 1 97.94 18 THR B C 1
ATOM 1315 O O . THR B 1 18 ? 6.832 -33.719 -19.625 1 97.94 18 THR B O 1
ATOM 1318 N N . LYS B 1 19 ? 7.363 -35.281 -18.125 1 97.94 19 LYS B N 1
ATOM 1319 C CA . LYS B 1 19 ? 5.98 -35.438 -17.688 1 97.94 19 LYS B CA 1
ATOM 1320 C C . LYS B 1 19 ? 5.43 -34.156 -17.062 1 97.94 19 LYS B C 1
ATOM 1322 O O . LYS B 1 19 ? 4.305 -33.75 -17.375 1 97.94 19 LYS B O 1
ATOM 1327 N N . ILE B 1 20 ? 6.18 -33.531 -16.172 1 98.69 20 ILE B N 1
ATOM 1328 C CA . ILE B 1 20 ? 5.766 -32.312 -15.516 1 98.69 20 ILE B CA 1
ATOM 1329 C C . ILE B 1 20 ? 5.578 -31.203 -16.562 1 98.69 20 ILE B C 1
ATOM 1331 O O . ILE B 1 20 ? 4.586 -30.469 -16.531 1 98.69 20 ILE B O 1
ATOM 1335 N N . TRP B 1 21 ? 6.512 -31.094 -17.484 1 98.44 21 TRP B N 1
ATOM 1336 C CA . TRP B 1 21 ? 6.461 -30.078 -18.531 1 98.44 21 TRP B CA 1
ATOM 1337 C C . TRP B 1 21 ? 5.211 -30.234 -19.391 1 98.44 21 TRP B C 1
ATOM 1339 O O . TRP B 1 21 ? 4.516 -29.25 -19.672 1 98.44 21 TRP B O 1
ATOM 1349 N N . ASP B 1 22 ? 4.961 -31.422 -19.797 1 97.25 22 ASP B N 1
ATOM 1350 C CA . ASP B 1 22 ? 3.775 -31.688 -20.609 1 97.25 22 ASP B CA 1
ATOM 1351 C C . ASP B 1 22 ? 2.504 -31.297 -19.859 1 97.25 22 ASP B C 1
ATOM 1353 O O . ASP B 1 22 ? 1.584 -30.719 -20.453 1 97.25 22 ASP B O 1
ATOM 1357 N N . ALA B 1 23 ? 2.475 -31.641 -18.578 1 97.81 23 ALA B N 1
ATOM 1358 C CA . ALA B 1 23 ? 1.312 -31.297 -17.766 1 97.81 23 ALA B CA 1
ATOM 1359 C C . ALA B 1 23 ? 1.173 -29.781 -17.609 1 97.81 23 ALA B C 1
ATOM 1361 O O . ALA B 1 23 ? 0.06 -29.25 -17.641 1 97.81 23 ALA B O 1
ATOM 1362 N N . VAL B 1 24 ? 2.227 -29.031 -17.391 1 97.5 24 VAL B N 1
ATOM 1363 C CA . VAL B 1 24 ? 2.232 -27.578 -17.25 1 97.5 24 VAL B CA 1
ATOM 1364 C C . VAL B 1 24 ? 1.741 -26.922 -18.547 1 97.5 24 VAL B C 1
ATOM 1366 O O . VAL B 1 24 ? 0.902 -26.016 -18.516 1 97.5 24 VAL B O 1
ATOM 1369 N N . LYS B 1 25 ? 2.195 -27.406 -19.656 1 95 25 LYS B N 1
ATOM 1370 C CA . LYS B 1 25 ? 1.779 -26.875 -20.938 1 95 25 LYS B CA 1
ATOM 1371 C C . LYS B 1 25 ? 0.292 -27.109 -21.188 1 95 25 LYS B C 1
ATOM 1373 O O . LYS B 1 25 ? -0.391 -26.266 -21.781 1 95 25 LYS B O 1
ATOM 1378 N N . ASP B 1 26 ? -0.146 -28.188 -20.688 1 95 26 ASP B N 1
ATOM 1379 C CA . ASP B 1 26 ? -1.54 -28.578 -20.859 1 95 26 ASP B CA 1
ATOM 1380 C C . ASP B 1 26 ? -2.373 -28.25 -19.641 1 95 26 ASP B C 1
ATOM 1382 O O . ASP B 1 26 ? -3.309 -28.969 -19.281 1 95 26 ASP B O 1
ATOM 1386 N N . SER B 1 27 ? -2.061 -27.219 -18.938 1 95.69 27 SER B N 1
ATOM 1387 C CA . SER B 1 27 ? -2.684 -26.844 -17.672 1 95.69 27 SER B CA 1
ATOM 1388 C C . SER B 1 27 ? -4.199 -26.75 -17.812 1 95.69 27 SER B C 1
ATOM 1390 O O . SER B 1 27 ? -4.934 -27.094 -16.875 1 95.69 27 SER B O 1
ATOM 1392 N N . PRO B 1 28 ? -4.777 -26.281 -18.922 1 96 28 PRO B N 1
ATOM 1393 C CA . PRO B 1 28 ? -6.238 -26.234 -19.016 1 96 28 PRO B CA 1
ATOM 1394 C C . PRO B 1 28 ? -6.902 -27.578 -18.75 1 96 28 PRO B C 1
ATOM 1396 O O . PRO B 1 28 ? -8.008 -27.625 -18.203 1 96 28 PRO B O 1
ATOM 1399 N N . ASN B 1 29 ? -6.211 -28.625 -19.109 1 96.19 29 ASN B N 1
ATOM 1400 C CA . ASN B 1 29 ? -6.773 -29.953 -18.906 1 96.19 29 ASN B CA 1
ATOM 1401 C C . ASN B 1 29 ? -6.191 -30.625 -17.656 1 96.19 29 ASN B C 1
ATOM 1403 O O . ASN B 1 29 ? -6.926 -31.188 -16.844 1 96.19 29 ASN B O 1
ATOM 1407 N N . SER B 1 30 ? -4.957 -30.531 -17.469 1 96.88 30 SER B N 1
ATOM 1408 C CA . SER B 1 30 ? -4.242 -31.281 -16.453 1 96.88 30 SER B CA 1
ATOM 1409 C C . SER B 1 30 ? -4.543 -30.766 -15.047 1 96.88 30 SER B C 1
ATOM 1411 O O . SER B 1 30 ? -4.711 -31.547 -14.109 1 96.88 30 SER B O 1
ATOM 1413 N N . PHE B 1 31 ? -4.637 -29.438 -14.844 1 97.69 31 PHE B N 1
ATOM 1414 C CA . PHE B 1 31 ? -4.75 -28.875 -13.5 1 97.69 31 PHE B CA 1
ATOM 1415 C C . PHE B 1 31 ? -6.137 -29.125 -12.922 1 97.69 31 PHE B C 1
ATOM 1417 O O . PHE B 1 31 ? -6.273 -29.672 -11.828 1 97.69 31 PHE B O 1
ATOM 1424 N N . PRO B 1 32 ? -7.223 -28.797 -13.703 1 98.06 32 PRO B N 1
ATOM 1425 C CA . PRO B 1 32 ? -8.539 -29.094 -13.148 1 98.06 32 PRO B CA 1
ATOM 1426 C C . PRO B 1 32 ? -8.742 -30.578 -12.867 1 98.06 32 PRO B C 1
ATOM 1428 O O . PRO B 1 32 ? -9.445 -30.953 -11.922 1 98.06 32 PRO B O 1
ATOM 1431 N N . LYS B 1 33 ? -8.172 -31.438 -13.695 1 97.62 33 LYS B N 1
ATOM 1432 C CA . LYS B 1 33 ? -8.281 -32.875 -13.516 1 97.62 33 LYS B CA 1
ATOM 1433 C C . LYS B 1 33 ? -7.508 -33.344 -12.281 1 97.62 33 LYS B C 1
ATOM 1435 O O . LYS B 1 33 ? -8.023 -34.125 -11.477 1 97.62 33 LYS B O 1
ATOM 1440 N N . ALA B 1 34 ? -6.336 -32.844 -12.125 1 97.69 34 ALA B N 1
ATOM 1441 C CA . ALA B 1 34 ? -5.453 -33.281 -11.047 1 97.69 34 ALA B CA 1
ATOM 1442 C C . ALA B 1 34 ? -5.871 -32.688 -9.711 1 97.69 34 ALA B C 1
ATOM 1444 O O . ALA B 1 34 ? -5.699 -33.281 -8.656 1 97.69 34 ALA B O 1
ATOM 1445 N N . MET B 1 35 ? -6.391 -31.453 -9.742 1 97.88 35 MET B N 1
ATOM 1446 C CA . MET B 1 35 ? -6.66 -30.688 -8.523 1 97.88 35 MET B CA 1
ATOM 1447 C C . MET B 1 35 ? -7.996 -29.969 -8.625 1 97.88 35 MET B C 1
ATOM 1449 O O . MET B 1 35 ? -8.047 -28.734 -8.555 1 97.88 35 MET B O 1
ATOM 1453 N N . PRO B 1 36 ? -9.047 -30.609 -8.703 1 97.06 36 PRO B N 1
ATOM 1454 C CA . PRO B 1 36 ? -10.352 -29.984 -8.891 1 97.06 36 PRO B CA 1
ATOM 1455 C C . PRO B 1 36 ? -10.758 -29.109 -7.703 1 97.06 36 PRO B C 1
ATOM 1457 O O . PRO B 1 36 ? -11.609 -28.219 -7.848 1 97.06 36 PRO B O 1
ATOM 1460 N N . HIS B 1 37 ? -10.148 -29.328 -6.562 1 97.19 37 HIS B N 1
ATOM 1461 C CA . HIS B 1 37 ? -10.469 -28.531 -5.383 1 97.19 37 HIS B CA 1
ATOM 1462 C C . HIS B 1 37 ? -9.75 -27.188 -5.414 1 97.19 37 HIS B C 1
ATOM 1464 O O . HIS B 1 37 ? -10.07 -26.281 -4.637 1 97.19 37 HIS B O 1
ATOM 1470 N N . HIS B 1 38 ? -8.781 -27 -6.328 1 96.88 38 HIS B N 1
ATOM 1471 C CA . HIS B 1 38 ? -8.102 -25.719 -6.535 1 96.88 38 HIS B CA 1
ATOM 1472 C C . HIS B 1 38 ? -8.602 -25.031 -7.801 1 96.88 38 HIS B C 1
ATOM 1474 O O . HIS B 1 38 ? -8.828 -23.828 -7.809 1 96.88 38 HIS B O 1
ATOM 1480 N N . TYR B 1 39 ? -8.766 -25.844 -8.828 1 97.94 39 TYR B N 1
ATOM 1481 C CA . TYR B 1 39 ? -9.078 -25.328 -10.148 1 97.94 39 TYR B CA 1
ATOM 1482 C C . TYR B 1 39 ? -10.422 -25.844 -10.641 1 97.94 39 TYR B C 1
ATOM 1484 O O . TYR B 1 39 ? -10.562 -27.047 -10.914 1 97.94 39 TYR B O 1
ATOM 1492 N N . LYS B 1 40 ? -11.344 -24.953 -10.773 1 98.19 40 LYS B N 1
ATOM 1493 C CA . LYS B 1 40 ? -12.633 -25.328 -11.359 1 98.19 40 LYS B CA 1
ATOM 1494 C C . LYS B 1 40 ? -12.523 -25.5 -12.867 1 98.19 40 LYS B C 1
ATOM 1496 O O . LYS B 1 40 ? -12.992 -26.5 -13.422 1 98.19 40 LYS B O 1
ATOM 1501 N N . SER B 1 41 ? -11.898 -24.547 -13.5 1 98.19 41 SER B N 1
ATOM 1502 C CA . SER B 1 41 ? -11.68 -24.641 -14.938 1 98.19 41 SER B CA 1
ATOM 1503 C C . SER B 1 41 ? -10.555 -23.703 -15.383 1 98.19 41 SER B C 1
ATOM 1505 O O . SER B 1 41 ? -10.25 -22.719 -14.695 1 98.19 41 SER B O 1
ATOM 1507 N N . ILE B 1 42 ? -9.906 -24.031 -16.438 1 97.88 42 ILE B N 1
ATOM 1508 C CA . ILE B 1 42 ? -8.977 -23.188 -17.172 1 97.88 42 ILE B CA 1
ATOM 1509 C C . ILE B 1 42 ? -9.336 -23.203 -18.656 1 97.88 42 ILE B C 1
ATOM 1511 O O . ILE B 1 42 ? -9.352 -24.266 -19.297 1 97.88 42 ILE B O 1
ATOM 1515 N N . GLU B 1 43 ? -9.617 -22.031 -19.172 1 97.69 43 GLU B N 1
ATOM 1516 C CA . GLU B 1 43 ? -10.094 -21.938 -20.562 1 97.69 43 GLU B CA 1
ATOM 1517 C C . GLU B 1 43 ? -9.273 -20.938 -21.359 1 97.69 43 GLU B C 1
ATOM 1519 O O . GLU B 1 43 ? -8.969 -19.844 -20.891 1 97.69 43 GLU B O 1
ATOM 1524 N N . ILE B 1 44 ? -8.945 -21.359 -22.547 1 97.5 44 ILE B N 1
ATOM 1525 C CA . ILE B 1 44 ? -8.336 -20.406 -23.469 1 97.5 44 ILE B CA 1
ATOM 1526 C C . ILE B 1 44 ? -9.398 -19.453 -24.016 1 97.5 44 ILE B C 1
ATOM 1528 O O . ILE B 1 44 ? -10.336 -19.891 -24.688 1 97.5 44 ILE B O 1
ATOM 1532 N N . VAL B 1 45 ? -9.219 -18.141 -23.781 1 97.62 45 VAL B N 1
ATOM 1533 C CA . VAL B 1 45 ? -10.281 -17.219 -24.141 1 97.62 45 VAL B CA 1
ATOM 1534 C C . VAL B 1 45 ? -9.812 -16.328 -25.297 1 97.62 45 VAL B C 1
ATOM 1536 O O . VAL B 1 45 ? -10.625 -15.656 -25.938 1 97.62 45 VAL B O 1
ATOM 1539 N N . GLU B 1 46 ? -8.57 -16.219 -25.547 1 96.94 46 GLU B N 1
ATOM 1540 C CA . GLU B 1 46 ? -7.98 -15.562 -26.703 1 96.94 46 GLU B CA 1
ATOM 1541 C C . GLU B 1 46 ? -6.77 -16.344 -27.219 1 96.94 46 GLU B C 1
ATOM 1543 O O . GLU B 1 46 ? -5.914 -16.75 -26.438 1 96.94 46 GLU B O 1
ATOM 1548 N N . GLY B 1 47 ? -6.699 -16.578 -28.531 1 95.56 47 GLY B N 1
ATOM 1549 C CA . GLY B 1 47 ? -5.551 -17.25 -29.125 1 95.56 47 GLY B CA 1
ATOM 1550 C C . GLY B 1 47 ? -5.652 -18.75 -29.094 1 95.56 47 GLY B C 1
ATOM 1551 O O . GLY B 1 47 ? -6.754 -19.312 -29.062 1 95.56 47 GLY B O 1
ATOM 1552 N N . VAL B 1 48 ? -4.422 -19.344 -29.281 1 89.62 48 VAL B N 1
ATOM 1553 C CA . VAL B 1 48 ? -4.293 -20.797 -29.312 1 89.62 48 VAL B CA 1
ATOM 1554 C C . VAL B 1 48 ? -3.553 -21.297 -28.078 1 89.62 48 VAL B C 1
ATOM 1556 O O . VAL B 1 48 ? -2.648 -20.609 -27.578 1 89.62 48 VAL B O 1
ATOM 1559 N N . ASP B 1 49 ? -4.008 -22.391 -27.578 1 84.19 49 ASP B N 1
ATOM 1560 C CA . ASP B 1 49 ? -3.426 -22.938 -26.359 1 84.19 49 ASP B CA 1
ATOM 1561 C C . ASP B 1 49 ? -1.909 -23.078 -26.484 1 84.19 49 ASP B C 1
ATOM 1563 O O . ASP B 1 49 ? -1.406 -23.5 -27.531 1 84.19 49 ASP B O 1
ATOM 1567 N N . HIS B 1 50 ? -1.207 -22.641 -25.375 1 82 50 HIS B N 1
ATOM 1568 C CA . HIS B 1 50 ? 0.236 -22.766 -25.219 1 82 50 HIS B CA 1
ATOM 1569 C C . HIS B 1 50 ? 0.986 -22.016 -26.312 1 82 50 HIS B C 1
ATOM 1571 O O . HIS B 1 50 ? 2.02 -22.484 -26.797 1 82 50 HIS B O 1
ATOM 1577 N N . VAL B 1 51 ? 0.448 -21.031 -26.844 1 90.25 51 VAL B N 1
ATOM 1578 C CA . VAL B 1 51 ? 1.098 -20.125 -27.781 1 90.25 51 VAL B CA 1
ATOM 1579 C C . VAL B 1 51 ? 1.241 -18.734 -27.156 1 90.25 51 VAL B C 1
ATOM 1581 O O . VAL B 1 51 ? 0.331 -18.266 -26.484 1 90.25 51 VAL B O 1
ATOM 1584 N N . VAL B 1 52 ? 2.4 -18.203 -27.391 1 96.62 52 VAL B N 1
ATOM 1585 C CA . VAL B 1 52 ? 2.686 -16.875 -26.859 1 96.62 52 VAL B CA 1
ATOM 1586 C C . VAL B 1 52 ? 1.6 -15.898 -27.312 1 96.62 52 VAL B C 1
ATOM 1588 O O . VAL B 1 52 ? 1.198 -15.891 -28.469 1 96.62 52 VAL B O 1
ATOM 1591 N N . GLY B 1 53 ? 1.103 -15.133 -26.422 1 97.56 53 GLY B N 1
ATOM 1592 C CA . GLY B 1 53 ? 0.079 -14.141 -26.719 1 97.56 53 GLY B CA 1
ATOM 1593 C C . GLY B 1 53 ? -1.322 -14.609 -26.375 1 97.56 53 GLY B C 1
ATOM 1594 O O . GLY B 1 53 ? -2.25 -13.805 -26.281 1 97.56 53 GLY B O 1
ATOM 1595 N N . SER B 1 54 ? -1.523 -15.945 -26.25 1 97.31 54 SER B N 1
ATOM 1596 C CA . SER B 1 54 ? -2.834 -16.469 -25.875 1 97.31 54 SER B CA 1
ATOM 1597 C C . SER B 1 54 ? -3.213 -16.062 -24.453 1 97.31 54 SER B C 1
ATOM 1599 O O . SER B 1 54 ? -2.346 -15.719 -23.656 1 97.31 54 SER B O 1
ATOM 1601 N N . VAL B 1 55 ? -4.527 -16 -24.203 1 98.06 55 VAL B N 1
ATOM 1602 C CA . VAL B 1 55 ? -5.047 -15.602 -22.891 1 98.06 55 VAL B CA 1
ATOM 1603 C C . VAL B 1 55 ? -5.891 -16.734 -22.312 1 98.06 55 VAL B C 1
ATOM 1605 O O . VAL B 1 55 ? -6.75 -17.281 -23 1 98.06 55 VAL B O 1
ATOM 1608 N N . ARG B 1 56 ? -5.582 -17.094 -21.078 1 97.88 56 ARG B N 1
ATOM 1609 C CA . ARG B 1 56 ? -6.398 -18.094 -20.406 1 97.88 56 ARG B CA 1
ATOM 1610 C C . ARG B 1 56 ? -7.137 -17.484 -19.219 1 97.88 56 ARG B C 1
ATOM 1612 O O . ARG B 1 56 ? -6.629 -16.578 -18.562 1 97.88 56 ARG B O 1
ATOM 1619 N N . LEU B 1 57 ? -8.367 -17.969 -19.031 1 98.38 57 LEU B N 1
ATOM 1620 C CA . LEU B 1 57 ? -9.211 -17.656 -17.875 1 98.38 57 LEU B CA 1
ATOM 1621 C C . LEU B 1 57 ? -9.234 -18.812 -16.891 1 98.38 57 LEU B C 1
ATOM 1623 O O . LEU B 1 57 ? -9.695 -19.906 -17.219 1 98.38 57 LEU B O 1
ATOM 1627 N N . ILE B 1 58 ? -8.703 -18.562 -15.742 1 98.25 58 ILE B N 1
ATOM 1628 C CA . ILE B 1 58 ? -8.703 -19.562 -14.672 1 98.25 58 ILE B CA 1
ATOM 1629 C C . ILE B 1 58 ? -9.836 -19.266 -13.695 1 98.25 58 ILE B C 1
ATOM 1631 O O . ILE B 1 58 ? -9.945 -18.141 -13.188 1 98.25 58 ILE B O 1
ATOM 1635 N N . LYS B 1 59 ? -10.641 -20.172 -13.445 1 98.5 59 LYS B N 1
ATOM 1636 C CA . LYS B 1 59 ? -11.625 -20.125 -12.367 1 98.5 59 LYS B CA 1
ATOM 1637 C C . LYS B 1 59 ? -11.25 -21.094 -11.234 1 98.5 59 LYS B C 1
ATOM 1639 O O . LYS B 1 59 ? -11.047 -22.281 -11.469 1 98.5 59 LYS B O 1
ATOM 1644 N N . TYR B 1 60 ? -11.219 -20.516 -10.117 1 97.75 60 TYR B N 1
ATOM 1645 C CA . TYR B 1 60 ? -10.82 -21.312 -8.961 1 97.75 60 TYR B CA 1
ATOM 1646 C C . TYR B 1 60 ? -12.031 -21.922 -8.266 1 97.75 60 TYR B C 1
ATOM 1648 O O . TYR B 1 60 ? -13.148 -21.406 -8.391 1 97.75 60 TYR B O 1
ATOM 1656 N N . ALA B 1 61 ? -11.727 -23.016 -7.609 1 96.94 61 ALA B N 1
ATOM 1657 C CA . ALA B 1 61 ? -12.797 -23.703 -6.879 1 96.94 61 ALA B CA 1
ATOM 1658 C C . ALA B 1 61 ? -13.25 -22.875 -5.68 1 96.94 61 ALA B C 1
ATOM 1660 O O . ALA B 1 61 ? -12.555 -21.953 -5.254 1 96.94 61 ALA B O 1
ATOM 1661 N N . GLU B 1 62 ? -14.406 -23.219 -5.145 1 94.62 62 GLU B N 1
ATOM 1662 C CA . GLU B 1 62 ? -14.922 -22.547 -3.957 1 94.62 62 GLU B CA 1
ATOM 1663 C C . GLU B 1 62 ? -13.969 -22.703 -2.775 1 94.62 62 GLU B C 1
ATOM 1665 O O . GLU B 1 62 ? -13.367 -23.766 -2.594 1 94.62 62 GLU B O 1
ATOM 1670 N N . GLY B 1 63 ? -13.938 -21.656 -2.002 1 92.94 63 GLY B N 1
ATOM 1671 C CA . GLY B 1 63 ? -13.078 -21.719 -0.832 1 92.94 63 GLY B CA 1
ATOM 1672 C C . GLY B 1 63 ? -11.734 -21.047 -1.043 1 92.94 63 GLY B C 1
ATOM 1673 O O . GLY B 1 63 ? -11.023 -20.75 -0.079 1 92.94 63 GLY B O 1
ATOM 1674 N N . ASN B 1 64 ? -11.289 -20.859 -2.295 1 92.31 64 ASN B N 1
ATOM 1675 C CA . ASN B 1 64 ? -10.078 -20.094 -2.578 1 92.31 64 ASN B CA 1
ATOM 1676 C C . ASN B 1 64 ? -10.289 -18.594 -2.369 1 92.31 64 ASN B C 1
ATOM 1678 O O . ASN B 1 64 ? -11.398 -18.094 -2.545 1 92.31 64 ASN B O 1
ATOM 1682 N N . PRO B 1 65 ? -9.266 -17.953 -1.959 1 92.25 65 PRO B N 1
ATOM 1683 C CA . PRO B 1 65 ? -9.414 -16.531 -1.634 1 92.25 65 PRO B CA 1
ATOM 1684 C C . PRO B 1 65 ? -9.695 -15.672 -2.863 1 92.25 65 PRO B C 1
ATOM 1686 O O . PRO B 1 65 ? -10.164 -14.539 -2.734 1 92.25 65 PRO B O 1
ATOM 1689 N N . ILE B 1 66 ? -9.344 -16.109 -4.031 1 93.38 66 ILE B N 1
ATOM 1690 C CA . ILE B 1 66 ? -9.68 -15.438 -5.277 1 93.38 66 ILE B CA 1
ATOM 1691 C C . ILE B 1 66 ? -10.531 -16.359 -6.152 1 93.38 66 ILE B C 1
ATOM 1693 O O . ILE B 1 66 ? -10.383 -17.578 -6.109 1 93.38 66 ILE B O 1
ATOM 1697 N N . THR B 1 67 ? -11.352 -15.68 -6.977 1 96.25 67 THR B N 1
ATOM 1698 C CA . THR B 1 67 ? -12.328 -16.484 -7.699 1 96.25 67 THR B CA 1
ATOM 1699 C C . THR B 1 67 ? -11.852 -16.766 -9.125 1 96.25 67 THR B C 1
ATOM 1701 O O . THR B 1 67 ? -12.195 -17.781 -9.711 1 96.25 67 THR B O 1
ATOM 1704 N N . PHE B 1 68 ? -11.148 -15.867 -9.641 1 97.56 68 PHE B N 1
ATOM 1705 C CA . PHE B 1 68 ? -10.68 -16.078 -11 1 97.56 68 PHE B CA 1
ATOM 1706 C C . PHE B 1 68 ? -9.43 -15.258 -11.281 1 97.56 68 PHE B C 1
ATOM 1708 O O . PHE B 1 68 ? -9.117 -14.32 -10.547 1 97.56 68 PHE B O 1
ATOM 1715 N N . SER B 1 69 ? -8.656 -15.633 -12.297 1 97.62 69 SER B N 1
ATOM 1716 C CA . SER B 1 69 ? -7.504 -14.93 -12.844 1 97.62 69 SER B CA 1
ATOM 1717 C C . SER B 1 69 ? -7.434 -15.07 -14.359 1 97.62 69 SER B C 1
ATOM 1719 O O . SER B 1 69 ? -7.68 -16.156 -14.898 1 97.62 69 SER B O 1
ATOM 1721 N N . LYS B 1 70 ? -7.262 -14.023 -15.039 1 98.19 70 LYS B N 1
ATOM 1722 C CA . LYS B 1 70 ? -6.977 -14.039 -16.469 1 98.19 70 LYS B CA 1
ATOM 1723 C C . LYS B 1 70 ? -5.488 -13.844 -16.734 1 98.19 70 LYS B C 1
ATOM 1725 O O . LYS B 1 70 ? -4.891 -12.875 -16.25 1 98.19 70 LYS B O 1
ATOM 1730 N N . GLU B 1 71 ? -4.914 -14.711 -17.531 1 98.25 71 GLU B N 1
ATOM 1731 C CA . GLU B 1 71 ? -3.465 -14.727 -17.703 1 98.25 71 GLU B CA 1
ATOM 1732 C C . GLU B 1 71 ? -3.1 -14.727 -19.188 1 98.25 71 GLU B C 1
ATOM 1734 O O . GLU B 1 71 ? -3.74 -15.406 -20 1 98.25 71 GLU B O 1
ATOM 1739 N N . LYS B 1 72 ? -2.133 -13.875 -19.547 1 98.44 72 LYS B N 1
ATOM 1740 C CA . LYS B 1 72 ? -1.569 -13.859 -20.891 1 98.44 72 LYS B CA 1
ATOM 1741 C C . LYS B 1 72 ? -0.218 -14.57 -20.938 1 98.44 72 LYS B C 1
ATOM 1743 O O . LYS B 1 72 ? 0.662 -14.281 -20.125 1 98.44 72 LYS B O 1
ATOM 1748 N N . ILE B 1 73 ? -0.07 -15.492 -21.859 1 98.19 73 ILE B N 1
ATOM 1749 C CA . ILE B 1 73 ? 1.173 -16.25 -22 1 98.19 73 ILE B CA 1
ATOM 1750 C C . ILE B 1 73 ? 2.23 -15.367 -22.672 1 98.19 73 ILE B C 1
ATOM 1752 O O . ILE B 1 73 ? 2.012 -14.852 -23.766 1 98.19 73 ILE B O 1
ATOM 1756 N N . ASP B 1 74 ? 3.424 -15.25 -22.016 1 98.19 74 ASP B N 1
ATOM 1757 C CA . ASP B 1 74 ? 4.48 -14.359 -22.5 1 98.19 74 ASP B CA 1
ATOM 1758 C C . ASP B 1 74 ? 5.605 -15.156 -23.156 1 98.19 74 ASP B C 1
ATOM 1760 O O . ASP B 1 74 ? 6.266 -14.656 -24.078 1 98.19 74 ASP B O 1
ATOM 1764 N N . VAL B 1 75 ? 5.863 -16.297 -22.625 1 98.06 75 VAL B N 1
ATOM 1765 C CA . VAL B 1 75 ? 6.977 -17.125 -23.078 1 98.06 75 VAL B CA 1
ATOM 1766 C C . VAL B 1 75 ? 6.586 -18.594 -23.031 1 98.06 75 VAL B C 1
ATOM 1768 O O . VAL B 1 75 ? 5.957 -19.047 -22.078 1 98.06 75 VAL B O 1
ATOM 1771 N N . VAL B 1 76 ? 6.777 -19.25 -24.062 1 97.44 76 VAL B N 1
ATOM 1772 C CA . VAL B 1 76 ? 6.836 -20.719 -24.078 1 97.44 76 VAL B CA 1
ATOM 1773 C C . VAL B 1 76 ? 8.141 -21.172 -24.734 1 97.44 76 VAL B C 1
ATOM 1775 O O . VAL B 1 76 ? 8.344 -20.969 -25.922 1 97.44 76 VAL B O 1
ATOM 1778 N N . ASP B 1 77 ? 9.008 -21.734 -23.922 1 97.88 77 ASP B N 1
ATOM 1779 C CA . ASP B 1 77 ? 10.305 -22.188 -24.438 1 97.88 77 ASP B CA 1
ATOM 1780 C C . ASP B 1 77 ? 10.492 -23.688 -24.219 1 97.88 77 ASP B C 1
ATOM 1782 O O . ASP B 1 77 ? 10.766 -24.125 -23.109 1 97.88 77 ASP B O 1
ATOM 1786 N N . GLU B 1 78 ? 10.398 -24.469 -25.297 1 96.81 78 GLU B N 1
ATOM 1787 C CA . GLU B 1 78 ? 10.484 -25.922 -25.219 1 96.81 78 GLU B CA 1
ATOM 1788 C C . GLU B 1 78 ? 11.883 -26.375 -24.812 1 96.81 78 GLU B C 1
ATOM 1790 O O . GLU B 1 78 ? 12.047 -27.375 -24.109 1 96.81 78 GLU B O 1
ATOM 1795 N N . ALA B 1 79 ? 12.867 -25.672 -25.266 1 97.19 79 ALA B N 1
ATOM 1796 C CA . ALA B 1 79 ? 14.25 -26.062 -25.016 1 97.19 79 ALA B CA 1
ATOM 1797 C C . ALA B 1 79 ? 14.586 -25.984 -23.531 1 97.19 79 ALA B C 1
ATOM 1799 O O . ALA B 1 79 ? 15.195 -26.891 -22.969 1 97.19 79 ALA B O 1
ATOM 1800 N N . THR B 1 80 ? 14.18 -24.906 -22.906 1 97.69 80 THR B N 1
ATOM 1801 C CA . THR B 1 80 ? 14.484 -24.703 -21.484 1 97.69 80 THR B CA 1
ATOM 1802 C C . THR B 1 80 ? 13.305 -25.125 -20.609 1 97.69 80 THR B C 1
ATOM 1804 O O . THR B 1 80 ? 13.391 -25.078 -19.391 1 97.69 80 THR B O 1
ATOM 1807 N N . LYS B 1 81 ? 12.172 -25.578 -21.234 1 98.38 81 LYS B N 1
ATOM 1808 C CA . LYS B 1 81 ? 10.938 -25.906 -20.531 1 98.38 81 LYS B CA 1
ATOM 1809 C C . LYS B 1 81 ? 10.508 -24.781 -19.609 1 98.38 81 LYS B C 1
ATOM 1811 O O . LYS B 1 81 ? 10.336 -24.984 -18.406 1 98.38 81 LYS B O 1
ATOM 1816 N N . THR B 1 82 ? 10.359 -23.609 -20.25 1 98.38 82 THR B N 1
ATOM 1817 C CA . THR B 1 82 ? 9.992 -22.375 -19.547 1 98.38 82 THR B CA 1
ATOM 1818 C C . THR B 1 82 ? 8.633 -21.875 -20.016 1 98.38 82 THR B C 1
ATOM 1820 O O . THR B 1 82 ? 8.383 -21.781 -21.219 1 98.38 82 THR B O 1
ATOM 1823 N N . LEU B 1 83 ? 7.711 -21.688 -19.078 1 98.19 83 LEU B N 1
ATOM 1824 C CA . LEU B 1 83 ? 6.445 -21 -19.328 1 98.19 83 LEU B CA 1
ATOM 1825 C C . LEU B 1 83 ? 6.305 -19.766 -18.469 1 98.19 83 LEU B C 1
ATOM 1827 O O . LEU B 1 83 ? 6.359 -19.844 -17.234 1 98.19 83 LEU B O 1
ATOM 1831 N N . ALA B 1 84 ? 6.227 -18.594 -19.062 1 98.5 84 ALA B N 1
ATOM 1832 C CA . ALA B 1 84 ? 6.02 -17.328 -18.344 1 98.5 84 ALA B CA 1
ATOM 1833 C C . ALA B 1 84 ? 4.695 -16.688 -18.75 1 98.5 84 ALA B C 1
ATOM 1835 O O . ALA B 1 84 ? 4.25 -16.828 -19.891 1 98.5 84 ALA B O 1
ATOM 1836 N N . TYR B 1 85 ? 4.07 -16.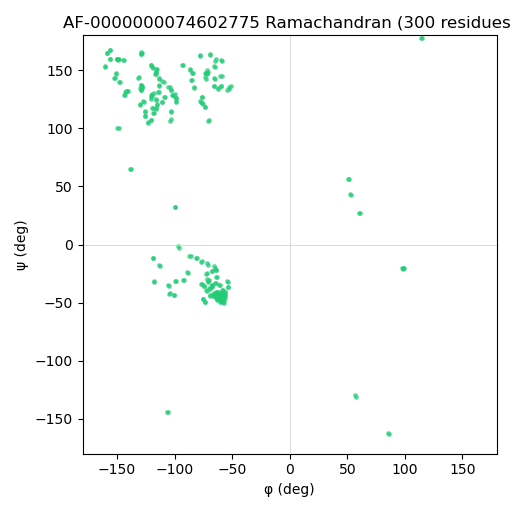016 -17.844 1 98.06 85 TYR B N 1
ATOM 1837 C CA . TYR B 1 85 ? 2.781 -15.391 -18.094 1 98.06 85 TYR B CA 1
ATOM 1838 C C . TYR B 1 85 ? 2.617 -14.117 -17.266 1 98.06 85 TYR B C 1
ATOM 1840 O O . TYR B 1 85 ? 3.322 -13.922 -16.281 1 98.06 85 TYR B O 1
ATOM 1848 N N . SER B 1 86 ? 1.724 -13.266 -17.688 1 98.44 86 SER B N 1
ATOM 1849 C CA . SER B 1 86 ? 1.289 -12.062 -16.969 1 98.44 86 SER B CA 1
ATOM 1850 C C . SER B 1 86 ? -0.171 -12.172 -16.547 1 98.44 86 SER B C 1
ATOM 1852 O O . SER B 1 86 ? -1.02 -12.609 -17.328 1 98.44 86 SER B O 1
ATOM 1854 N N . VAL B 1 87 ? -0.413 -11.875 -15.297 1 98.12 87 VAL B N 1
ATOM 1855 C CA . VAL B 1 87 ? -1.805 -11.758 -14.867 1 98.12 87 VAL B CA 1
ATOM 1856 C C . VAL B 1 87 ? -2.379 -10.422 -15.328 1 98.12 87 VAL B C 1
ATOM 1858 O O . VAL B 1 87 ? -1.893 -9.359 -14.938 1 98.12 87 VAL B O 1
ATOM 1861 N N . ILE B 1 88 ? -3.457 -10.461 -16.078 1 98.12 88 ILE B N 1
ATOM 1862 C CA . ILE B 1 88 ? -3.875 -9.227 -16.734 1 98.12 88 ILE B CA 1
ATOM 1863 C C . ILE B 1 88 ? -5.266 -8.828 -16.25 1 98.12 88 ILE B C 1
ATOM 1865 O O . ILE B 1 88 ? -5.75 -7.734 -16.562 1 98.12 88 ILE B O 1
ATOM 1869 N N . ASP B 1 89 ? -5.992 -9.68 -15.555 1 97.44 89 ASP B N 1
ATOM 1870 C CA . ASP B 1 89 ? -7.297 -9.398 -14.969 1 97.44 89 ASP B CA 1
ATOM 1871 C C . ASP B 1 89 ? -7.578 -10.328 -13.789 1 97.44 89 ASP B C 1
ATOM 1873 O O . ASP B 1 89 ? -6.863 -11.305 -13.578 1 97.44 89 ASP B O 1
ATOM 1877 N N . GLY B 1 90 ? -8.633 -9.961 -13.031 1 96 90 GLY B N 1
ATOM 1878 C CA . GLY B 1 90 ? -8.969 -10.688 -11.82 1 96 90 GLY B CA 1
ATOM 1879 C C . GLY B 1 90 ? -8.805 -9.852 -10.562 1 96 90 GLY B C 1
ATOM 1880 O O . GLY B 1 90 ? -8.281 -8.734 -10.617 1 96 90 GLY B O 1
ATOM 1881 N N . GLU B 1 91 ? -9.148 -10.43 -9.367 1 93.75 91 GLU B N 1
ATOM 1882 C CA . GLU B 1 91 ? -9.125 -9.703 -8.109 1 93.75 91 GLU B CA 1
ATOM 1883 C C . GLU B 1 91 ? -7.699 -9.406 -7.66 1 93.75 91 GLU B C 1
ATOM 1885 O O . GLU B 1 91 ? -7.438 -8.367 -7.051 1 93.75 91 GLU B O 1
ATOM 1890 N N . ALA B 1 92 ? -6.75 -10.312 -8.008 1 92.44 92 ALA B N 1
ATOM 1891 C CA . ALA B 1 92 ? -5.379 -10.242 -7.516 1 92.44 92 ALA B CA 1
ATOM 1892 C C . ALA B 1 92 ? -4.684 -8.977 -8.008 1 92.44 92 ALA B C 1
ATOM 1894 O O . ALA B 1 92 ? -3.842 -8.406 -7.312 1 92.44 92 ALA B O 1
ATOM 1895 N N . ILE B 1 93 ? -5.094 -8.461 -9.156 1 92.44 93 ILE B N 1
ATOM 1896 C CA . ILE B 1 93 ? -4.359 -7.355 -9.766 1 92.44 93 ILE B CA 1
ATOM 1897 C C . ILE B 1 93 ? -4.688 -6.055 -9.039 1 92.44 93 ILE B C 1
ATOM 1899 O O . ILE B 1 93 ? -4.02 -5.039 -9.234 1 92.44 93 ILE B O 1
ATOM 1903 N N . ASN B 1 94 ? -5.73 -6.07 -8.25 1 90.62 94 ASN B N 1
ATOM 1904 C CA . ASN B 1 94 ? -6.055 -4.906 -7.43 1 90.62 94 ASN B CA 1
ATOM 1905 C C . ASN B 1 94 ? -5.051 -4.727 -6.293 1 90.62 94 ASN B C 1
ATOM 1907 O O . ASN B 1 94 ? -4.945 -3.641 -5.719 1 90.62 94 ASN B O 1
ATOM 1911 N N . TYR B 1 95 ? -4.34 -5.797 -6.047 1 92.12 95 TYR B N 1
ATOM 1912 C CA . TYR B 1 95 ? -3.434 -5.805 -4.906 1 92.12 95 TYR B CA 1
ATOM 1913 C C . TYR B 1 95 ? -1.987 -5.977 -5.355 1 92.12 95 TYR B C 1
ATOM 1915 O O . TYR B 1 95 ? -1.065 -5.48 -4.703 1 92.12 95 TYR B O 1
ATOM 1923 N N . TYR B 1 96 ? -1.805 -6.684 -6.418 1 94.44 96 TYR B N 1
ATOM 1924 C CA . TYR B 1 96 ? -0.495 -6.957 -7 1 94.44 96 TYR B CA 1
ATOM 1925 C C . TYR B 1 96 ? -0.432 -6.496 -8.453 1 94.44 96 TYR B C 1
ATOM 1927 O O . TYR B 1 96 ? -0.916 -7.188 -9.352 1 94.44 96 TYR B O 1
ATOM 1935 N N . LYS B 1 97 ? 0.265 -5.371 -8.656 1 93.94 97 LYS B N 1
ATOM 1936 C CA . LYS B 1 97 ? 0.369 -4.789 -9.992 1 93.94 97 LYS B CA 1
ATOM 1937 C C . LYS B 1 97 ? 1.538 -5.395 -10.766 1 93.94 97 LYS B C 1
ATOM 1939 O O . LYS B 1 97 ? 2.52 -5.84 -10.164 1 93.94 97 LYS B O 1
ATOM 1944 N N . ASP B 1 98 ? 1.376 -5.426 -12.117 1 95.94 98 ASP B N 1
ATOM 1945 C CA . ASP B 1 98 ? 2.428 -5.922 -13 1 95.94 98 ASP B CA 1
ATOM 1946 C C . ASP B 1 98 ? 2.893 -7.312 -12.57 1 95.94 98 ASP B C 1
ATOM 1948 O O . ASP B 1 98 ? 4.094 -7.555 -12.422 1 95.94 98 ASP B O 1
ATOM 1952 N N . PHE B 1 99 ? 1.899 -8.055 -12.266 1 97.38 99 PHE B N 1
ATOM 1953 C CA . PHE B 1 99 ? 2.178 -9.406 -11.797 1 97.38 99 PHE B CA 1
ATOM 1954 C C . PHE B 1 99 ? 2.617 -10.297 -12.945 1 97.38 99 PHE B C 1
ATOM 1956 O O . PHE B 1 99 ? 1.847 -10.547 -13.875 1 97.38 99 PHE B O 1
ATOM 1963 N N . LYS B 1 100 ? 3.832 -10.844 -12.938 1 98.38 100 LYS B N 1
ATOM 1964 C CA . LYS B 1 100 ? 4.406 -11.773 -13.906 1 98.38 100 LYS B CA 1
ATOM 1965 C C . LYS B 1 100 ? 5 -12.992 -13.203 1 98.38 100 LYS B C 1
ATOM 1967 O O . LYS B 1 100 ? 5.668 -12.867 -12.18 1 98.38 100 LYS B O 1
ATOM 1972 N N . ALA B 1 101 ? 4.684 -14.109 -13.719 1 98.31 101 ALA B N 1
ATOM 1973 C CA . ALA B 1 101 ? 5.191 -15.344 -13.133 1 98.31 101 ALA B CA 1
ATOM 1974 C C . ALA B 1 101 ? 5.828 -16.234 -14.195 1 98.31 101 ALA B C 1
ATOM 1976 O O . ALA B 1 101 ? 5.645 -16 -15.398 1 98.31 101 ALA B O 1
ATOM 1977 N N . GLN B 1 102 ? 6.613 -17.219 -13.711 1 98.5 102 GLN B N 1
ATOM 1978 C CA . GLN B 1 102 ? 7.25 -18.172 -14.617 1 98.5 102 GLN B CA 1
ATOM 1979 C C . GLN B 1 102 ? 7.457 -19.516 -13.938 1 98.5 102 GLN B C 1
ATOM 1981 O O . GLN B 1 102 ? 7.711 -19.578 -12.734 1 98.5 102 GLN B O 1
ATOM 1986 N N . THR B 1 103 ? 7.367 -20.516 -14.727 1 98.69 103 THR B N 1
ATOM 1987 C CA . THR B 1 103 ? 7.699 -21.875 -14.344 1 98.69 103 THR B CA 1
ATOM 1988 C C . THR B 1 103 ? 8.812 -22.438 -15.234 1 98.69 103 THR B C 1
ATOM 1990 O O . THR B 1 103 ? 8.719 -22.359 -16.469 1 98.69 103 THR B O 1
ATOM 1993 N N . VAL B 1 104 ? 9.852 -22.891 -14.625 1 98.88 104 VAL B N 1
ATOM 1994 C CA . VAL B 1 104 ? 10.93 -23.594 -15.32 1 98.88 104 VAL B CA 1
ATOM 1995 C C . VAL B 1 104 ? 11.039 -25.031 -14.789 1 98.88 104 VAL B C 1
ATOM 1997 O O . VAL B 1 104 ? 11.078 -25.25 -13.578 1 98.88 104 VAL B O 1
ATOM 2000 N N . VAL B 1 105 ? 11.07 -25.953 -15.688 1 98.88 105 VAL B N 1
ATOM 2001 C CA . VAL B 1 105 ? 11.164 -27.359 -15.305 1 98.88 105 VAL B CA 1
ATOM 2002 C C . VAL B 1 105 ? 12.531 -27.906 -15.711 1 98.88 105 VAL B C 1
ATOM 2004 O O . VAL B 1 105 ? 12.906 -27.844 -16.875 1 98.88 105 VAL B O 1
ATOM 2007 N N . GLU B 1 106 ? 13.234 -28.406 -14.766 1 98.81 106 GLU B N 1
ATOM 2008 C CA . GLU B 1 106 ? 14.555 -28.969 -15 1 98.81 106 GLU B CA 1
ATOM 2009 C C . GLU B 1 106 ? 14.609 -30.438 -14.594 1 98.81 106 GLU B C 1
ATOM 2011 O O . GLU B 1 106 ? 13.852 -30.875 -13.727 1 98.81 106 GLU B O 1
ATOM 2016 N N . GLU B 1 107 ? 15.531 -31.172 -15.234 1 98.5 107 GLU B N 1
ATOM 2017 C CA . GLU B 1 107 ? 15.773 -32.562 -14.836 1 98.5 107 GLU B CA 1
ATOM 2018 C C . GLU B 1 107 ? 16.516 -32.625 -13.508 1 98.5 107 GLU B C 1
ATOM 2020 O O . GLU B 1 107 ? 17.391 -31.797 -13.234 1 98.5 107 GLU B O 1
ATOM 2025 N N . LYS B 1 108 ? 16.172 -33.562 -12.734 1 98.25 108 LYS B N 1
ATOM 2026 C CA . LYS B 1 108 ? 16.875 -33.906 -11.484 1 98.25 108 LYS B CA 1
ATOM 2027 C C . LYS B 1 108 ? 16.797 -35.375 -11.18 1 98.25 108 LYS B C 1
ATOM 2029 O O . LYS B 1 108 ? 15.82 -35.844 -10.586 1 98.25 108 LYS B O 1
ATOM 2034 N N . GLY B 1 109 ? 17.875 -36.125 -11.492 1 97.31 109 GLY B N 1
ATOM 2035 C CA . GLY B 1 109 ? 17.797 -37.594 -11.391 1 97.31 109 GLY B CA 1
ATOM 2036 C C . GLY B 1 109 ? 16.688 -38.188 -12.242 1 97.31 109 GLY B C 1
ATOM 2037 O O . GLY B 1 109 ? 16.594 -37.906 -13.438 1 97.31 109 GLY B O 1
ATOM 2038 N N . ASP B 1 110 ? 15.883 -39.062 -11.625 1 97.06 110 ASP B N 1
ATOM 2039 C CA . ASP B 1 110 ? 14.75 -39.656 -12.32 1 97.06 110 ASP B CA 1
ATOM 2040 C C . ASP B 1 110 ? 13.516 -38.781 -12.25 1 97.06 110 ASP B C 1
ATOM 2042 O O . ASP B 1 110 ? 12.5 -39.062 -12.898 1 97.06 110 ASP B O 1
ATOM 2046 N N . GLY B 1 111 ? 13.617 -37.75 -11.406 1 98.5 111 GLY B N 1
ATOM 2047 C CA . GLY B 1 111 ? 12.508 -36.812 -11.234 1 98.5 111 GLY B CA 1
ATOM 2048 C C . GLY B 1 111 ? 12.75 -35.469 -11.891 1 98.5 111 GLY B C 1
ATOM 2049 O O . GLY B 1 111 ? 13.289 -35.406 -12.992 1 98.5 111 GLY B O 1
ATOM 2050 N N . SER B 1 112 ? 12.242 -34.375 -11.211 1 98.81 112 SER B N 1
ATOM 2051 C CA . SER B 1 112 ? 12.383 -33.062 -11.773 1 98.81 112 SER B CA 1
ATOM 2052 C C . SER B 1 112 ? 12.469 -32 -10.68 1 98.81 112 SER B C 1
ATOM 2054 O O . SER B 1 112 ? 12.164 -32.281 -9.516 1 98.81 112 SER B O 1
ATOM 2056 N N . LEU B 1 113 ? 13.008 -30.859 -11.031 1 98.94 113 LEU B N 1
ATOM 2057 C CA . LEU B 1 113 ? 13.008 -29.641 -10.234 1 98.94 113 LEU B CA 1
ATOM 2058 C C . LEU B 1 113 ? 12.219 -28.547 -10.93 1 98.94 113 LEU B C 1
ATOM 2060 O O . LEU B 1 113 ? 12.57 -28.125 -12.039 1 98.94 113 LEU B O 1
ATOM 2064 N N . VAL B 1 114 ? 11.164 -28.141 -10.258 1 98.94 114 VAL B N 1
ATOM 2065 C CA . VAL B 1 114 ? 10.383 -27.031 -10.781 1 98.94 114 VAL B CA 1
ATOM 2066 C C . VAL B 1 114 ? 10.773 -25.734 -10.07 1 98.94 114 VAL B C 1
ATOM 2068 O O . VAL B 1 114 ? 10.727 -25.656 -8.836 1 98.94 114 VAL B O 1
ATOM 2071 N N . LYS B 1 115 ? 11.18 -24.781 -10.836 1 98.88 115 LYS B N 1
ATOM 2072 C CA . LYS B 1 115 ? 11.469 -23.438 -10.328 1 98.88 115 LYS B CA 1
ATOM 2073 C C . LYS B 1 115 ? 10.344 -22.469 -10.68 1 98.88 115 LYS B C 1
ATOM 2075 O O . LYS B 1 115 ? 10.156 -22.109 -11.844 1 98.88 115 LYS B O 1
ATOM 2080 N N . TRP B 1 116 ? 9.633 -22.125 -9.703 1 98.81 116 TRP B N 1
ATOM 2081 C CA . TRP B 1 116 ? 8.57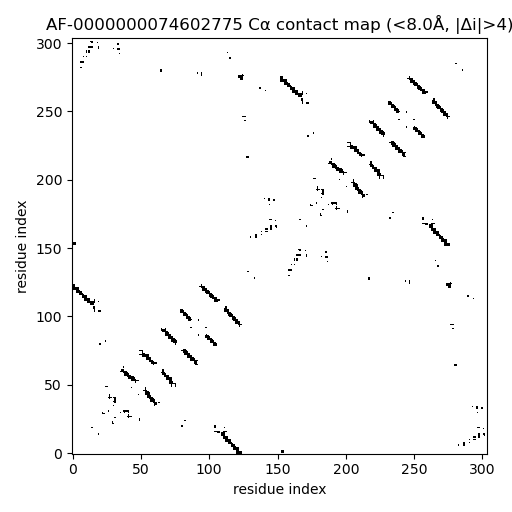 -21.125 -9.883 1 98.81 116 TRP B CA 1
ATOM 2082 C C . TRP B 1 116 ? 8.977 -19.781 -9.281 1 98.81 116 TRP B C 1
ATOM 2084 O O . TRP B 1 116 ? 9.562 -19.734 -8.195 1 98.81 116 TRP B O 1
ATOM 2094 N N . SER B 1 117 ? 8.734 -18.719 -10 1 98.62 117 SER B N 1
ATOM 2095 C CA . SER B 1 117 ? 8.984 -17.375 -9.508 1 98.62 117 SER B CA 1
ATOM 2096 C C . SER B 1 117 ? 7.938 -16.391 -10 1 98.62 117 SER B C 1
ATOM 2098 O O . SER B 1 117 ? 7.23 -16.656 -10.977 1 98.62 117 SER B O 1
ATOM 2100 N N . CYS B 1 118 ? 7.793 -15.312 -9.328 1 98.06 118 CYS B N 1
ATOM 2101 C CA . CYS B 1 118 ? 6.938 -14.234 -9.797 1 98.06 118 CYS B CA 1
ATOM 2102 C C . CYS B 1 118 ? 7.457 -12.883 -9.32 1 98.06 118 CYS B C 1
ATOM 2104 O O . CYS B 1 118 ? 8.312 -12.82 -8.438 1 98.06 118 CYS B O 1
ATOM 2106 N N . HIS B 1 119 ? 7.039 -11.859 -9.992 1 97.38 119 HIS B N 1
ATOM 2107 C CA . HIS B 1 119 ? 7.324 -10.477 -9.648 1 97.38 119 HIS B CA 1
ATOM 2108 C C . HIS B 1 119 ? 6.055 -9.625 -9.68 1 97.38 119 HIS B C 1
ATOM 2110 O O . HIS B 1 119 ? 5.168 -9.859 -10.508 1 97.38 119 HIS B O 1
ATOM 2116 N N . PHE B 1 120 ? 6.02 -8.664 -8.711 1 96.69 120 PHE B N 1
ATOM 2117 C CA . PHE B 1 120 ? 4.867 -7.773 -8.625 1 96.69 120 PHE B CA 1
ATOM 2118 C C . PHE B 1 120 ? 5.223 -6.496 -7.871 1 96.69 120 PHE B C 1
ATOM 2120 O O . PHE B 1 120 ? 6.305 -6.391 -7.289 1 96.69 120 PHE B O 1
ATOM 2127 N N . VAL B 1 121 ? 4.367 -5.609 -8.047 1 91.62 121 VAL B N 1
ATOM 2128 C CA . VAL B 1 121 ? 4.371 -4.41 -7.215 1 91.62 121 VAL B CA 1
ATOM 2129 C C . VAL B 1 121 ? 3.102 -4.367 -6.367 1 91.62 121 VAL B C 1
ATOM 2131 O O . VAL B 1 121 ? 1.989 -4.391 -6.902 1 91.62 121 VAL B O 1
ATOM 2134 N N . LYS B 1 122 ? 3.273 -4.352 -5.035 1 90.5 122 LYS B N 1
ATOM 2135 C CA . LYS B 1 122 ? 2.1 -4.27 -4.168 1 90.5 122 LYS B CA 1
ATOM 2136 C C . LYS B 1 122 ? 1.384 -2.932 -4.344 1 90.5 122 LYS B C 1
ATOM 2138 O O . LYS B 1 122 ? 2.027 -1.883 -4.43 1 90.5 122 LYS B O 1
ATOM 2143 N N . ALA B 1 123 ? 0.051 -3.018 -4.414 1 89 123 ALA B N 1
ATOM 2144 C CA . ALA B 1 123 ? -0.745 -1.796 -4.488 1 89 123 ALA B CA 1
ATOM 2145 C C . ALA B 1 123 ? -0.754 -1.062 -3.15 1 89 123 ALA B C 1
ATOM 2147 O O . ALA B 1 123 ? -0.682 -1.689 -2.092 1 89 123 ALA B O 1
ATOM 2148 N N . GLU B 1 124 ? -0.801 0.189 -3.213 1 83.38 124 GLU B N 1
ATOM 2149 C CA . GLU B 1 124 ? -0.943 1.013 -2.016 1 83.38 124 GLU B CA 1
ATOM 2150 C C . GLU B 1 124 ? -2.406 1.139 -1.604 1 83.38 124 GLU B C 1
ATOM 2152 O O . GLU B 1 124 ? -3.301 1.099 -2.451 1 83.38 124 GLU B O 1
ATOM 2157 N N . ALA B 1 125 ? -2.598 1.244 -0.327 1 83.44 125 ALA B N 1
ATOM 2158 C CA . ALA B 1 125 ? -3.949 1.519 0.151 1 83.44 125 ALA B CA 1
ATOM 2159 C C . ALA B 1 125 ? -4.453 2.863 -0.365 1 83.44 125 ALA B C 1
A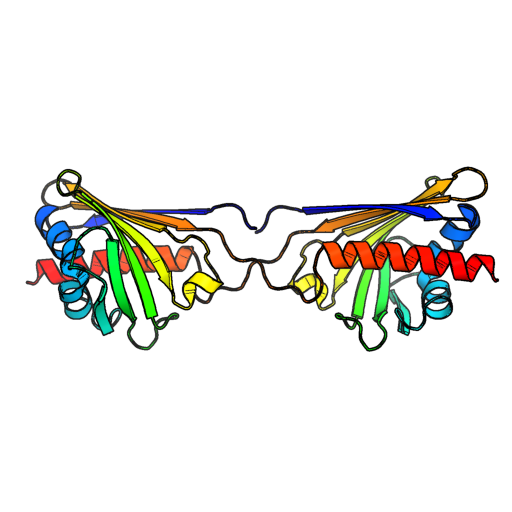TOM 2161 O O . ALA B 1 125 ? -3.693 3.834 -0.427 1 83.44 125 ALA B O 1
ATOM 2162 N N . ALA B 1 126 ? -5.629 2.828 -0.811 1 82.31 126 ALA B N 1
ATOM 2163 C CA . ALA B 1 126 ? -6.234 4.09 -1.232 1 82.31 126 ALA B CA 1
ATOM 2164 C C . ALA B 1 126 ? -6.551 4.977 -0.031 1 82.31 126 ALA B C 1
ATOM 2166 O O . ALA B 1 126 ? -7.465 4.68 0.741 1 82.31 126 ALA B O 1
ATOM 2167 N N . ALA B 1 127 ? -5.785 5.957 0.118 1 88.12 127 ALA B N 1
ATOM 2168 C CA . ALA B 1 127 ? -5.984 6.887 1.227 1 88.12 127 ALA B CA 1
ATOM 2169 C C . ALA B 1 127 ? -7.008 7.961 0.864 1 88.12 127 ALA B C 1
ATOM 2171 O O . ALA B 1 127 ? -7.059 8.414 -0.281 1 88.12 127 ALA B O 1
ATOM 2172 N N . PRO B 1 128 ? -7.875 8.352 1.858 1 90.94 128 PRO B N 1
ATOM 2173 C CA . PRO B 1 128 ? -8.844 9.414 1.575 1 90.94 128 PRO B CA 1
ATOM 2174 C C . PRO B 1 128 ? -8.172 10.758 1.277 1 90.94 128 PRO B C 1
ATOM 2176 O O . PRO B 1 128 ? -8.812 11.656 0.724 1 90.94 128 PRO B O 1
ATOM 2179 N N . VAL B 1 129 ? -6.977 10.938 1.7 1 91.75 129 VAL B N 1
ATOM 2180 C CA . VAL B 1 129 ? -6.176 12.133 1.441 1 91.75 129 VAL B CA 1
ATOM 2181 C C . VAL B 1 129 ? -4.836 11.734 0.833 1 91.75 129 VAL B C 1
ATOM 2183 O O . VAL B 1 129 ? -4.098 10.93 1.41 1 91.75 129 VAL B O 1
ATOM 2186 N N . THR B 1 130 ? -4.543 12.258 -0.347 1 92.75 130 THR B N 1
ATOM 2187 C CA . THR B 1 130 ? -3.268 11.961 -0.99 1 92.75 130 THR B CA 1
ATOM 2188 C C . THR B 1 130 ? -2.141 12.773 -0.359 1 92.75 130 THR B C 1
ATOM 2190 O O . THR B 1 130 ? -2.395 13.766 0.328 1 92.75 130 THR B O 1
ATOM 2193 N N . PRO B 1 131 ? -0.873 12.383 -0.575 1 93.25 131 PRO B N 1
ATOM 2194 C CA . PRO B 1 131 ? 0.257 13.18 -0.097 1 93.25 131 PRO B CA 1
ATOM 2195 C C . PRO B 1 131 ? 0.225 14.617 -0.618 1 93.25 131 PRO B C 1
ATOM 2197 O 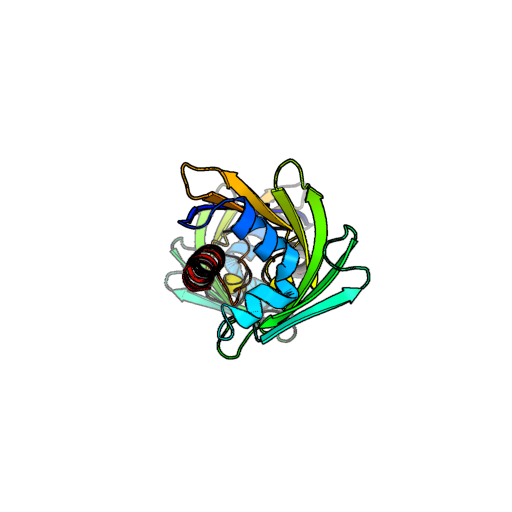O . PRO B 1 131 ? 0.534 15.555 0.123 1 93.25 131 PRO B O 1
ATOM 2200 N N . GLU B 1 132 ? -0.131 14.734 -1.875 1 94.12 132 GLU B N 1
ATOM 2201 C CA . GLU B 1 132 ? -0.236 16.078 -2.449 1 94.12 132 GLU B CA 1
ATOM 2202 C C . GLU B 1 132 ? -1.311 16.891 -1.742 1 94.12 132 GLU B C 1
ATOM 2204 O O . GLU B 1 132 ? -1.121 18.078 -1.488 1 94.12 132 GLU B O 1
ATOM 2209 N N . GLN B 1 133 ? -2.391 16.281 -1.438 1 94.38 133 GLN B N 1
ATOM 2210 C CA . GLN B 1 133 ? -3.477 16.953 -0.739 1 94.38 133 GLN B CA 1
ATOM 2211 C C . GLN B 1 133 ? -3.074 17.312 0.689 1 94.38 133 GLN B C 1
ATOM 2213 O O . GLN B 1 133 ? -3.49 18.344 1.219 1 94.38 133 GLN B O 1
ATOM 2218 N N . LEU B 1 134 ? -2.266 16.484 1.354 1 95.06 134 LEU B N 1
ATOM 2219 C CA . LEU B 1 134 ? -1.721 16.797 2.668 1 95.06 134 LEU B CA 1
ATOM 2220 C C . LEU B 1 134 ? -0.885 18.078 2.615 1 95.06 134 LEU B C 1
ATOM 2222 O O . LEU B 1 134 ? -1.033 18.953 3.467 1 95.06 134 LEU B O 1
ATOM 2226 N N . LYS B 1 135 ? -0.074 18.125 1.609 1 96.25 135 LYS B N 1
ATOM 2227 C CA . LYS B 1 135 ? 0.768 19.312 1.41 1 96.25 135 LYS B CA 1
ATOM 2228 C C . LYS B 1 135 ? -0.078 20.562 1.181 1 96.25 135 LYS B C 1
ATOM 2230 O O . LYS B 1 135 ? 0.201 21.609 1.749 1 96.25 135 LYS B O 1
ATOM 2235 N N . GLU B 1 136 ? -1.06 20.438 0.341 1 96.38 136 GLU B N 1
ATOM 2236 C CA . GLU B 1 136 ? -1.956 21.547 0.049 1 96.38 136 GLU B CA 1
ATOM 2237 C C . GLU B 1 136 ? -2.686 22.016 1.307 1 96.38 136 GLU B C 1
ATOM 2239 O O . GLU B 1 136 ? -2.881 23.219 1.509 1 96.38 136 GLU B O 1
ATOM 2244 N N . PHE B 1 137 ? -3.094 21.062 2.057 1 96.25 137 PHE B N 1
ATOM 2245 C CA . PHE B 1 137 ? -3.768 21.391 3.309 1 96.25 137 PHE B CA 1
ATOM 2246 C C . PHE B 1 137 ? -2.842 22.156 4.238 1 96.25 137 PHE B C 1
ATOM 2248 O O . PHE B 1 137 ? -3.26 23.125 4.871 1 96.25 137 PHE B O 1
ATOM 2255 N N . ALA B 1 138 ? -1.631 21.766 4.371 1 96.69 138 ALA B N 1
ATOM 2256 C CA . ALA B 1 138 ? -0.651 22.469 5.195 1 96.69 138 ALA B CA 1
ATOM 2257 C C . ALA B 1 138 ? -0.471 23.906 4.723 1 96.69 138 ALA B C 1
ATOM 2259 O O . ALA B 1 138 ? -0.503 24.844 5.531 1 96.69 138 ALA B O 1
ATOM 2260 N N . VAL B 1 139 ? -0.311 24.062 3.436 1 98.19 139 VAL B N 1
ATOM 2261 C CA . VAL B 1 139 ? -0.116 25.391 2.861 1 98.19 139 VAL B CA 1
ATOM 2262 C C . VAL B 1 139 ? -1.326 26.266 3.168 1 98.19 139 VAL B C 1
ATOM 2264 O O . VAL B 1 139 ? -1.177 27.406 3.627 1 98.19 139 VAL B O 1
ATOM 2267 N N . ALA B 1 140 ? -2.512 25.719 2.893 1 97.62 140 ALA B N 1
ATOM 2268 C CA . ALA B 1 140 ? -3.744 26.453 3.141 1 97.62 140 ALA B CA 1
ATOM 2269 C C . ALA B 1 140 ? -3.859 26.859 4.609 1 97.62 140 ALA B C 1
ATOM 2271 O O . ALA B 1 140 ? -4.285 27.969 4.926 1 97.62 140 ALA B O 1
ATOM 2272 N N . THR B 1 141 ? -3.525 25.938 5.516 1 97.56 141 THR B N 1
ATOM 2273 C CA . THR B 1 141 ? -3.598 26.172 6.953 1 97.56 141 THR B CA 1
ATOM 2274 C C . THR B 1 141 ? -2.738 27.375 7.348 1 97.56 141 THR B C 1
ATOM 2276 O O . THR B 1 141 ? -3.217 28.297 8.008 1 97.56 141 THR B O 1
ATOM 2279 N N . PHE B 1 142 ? -1.536 27.406 6.887 1 98.56 142 PHE B N 1
ATOM 2280 C CA . PHE B 1 142 ? -0.639 28.484 7.312 1 98.56 142 PHE B CA 1
ATOM 2281 C C . PHE B 1 142 ? -1.001 29.797 6.633 1 98.56 142 PHE B C 1
ATOM 2283 O O . PHE B 1 142 ? -0.888 30.859 7.234 1 98.56 142 PHE B O 1
ATOM 2290 N N . LYS B 1 143 ? -1.436 29.734 5.383 1 98.56 143 LYS B N 1
ATOM 2291 C CA . LYS B 1 143 ? -1.85 30.953 4.688 1 98.56 143 LYS B CA 1
ATOM 2292 C C . LYS B 1 143 ? -3.084 31.562 5.34 1 98.56 143 LYS B C 1
ATOM 2294 O O . LYS B 1 143 ? -3.172 32.781 5.488 1 98.56 143 LYS B O 1
ATOM 2299 N N . GLU B 1 144 ? -4.016 30.766 5.684 1 98.25 144 GLU B N 1
ATOM 2300 C CA . GLU B 1 144 ? -5.227 31.266 6.328 1 98.25 144 GLU B CA 1
ATOM 2301 C C . GLU B 1 144 ? -4.938 31.75 7.746 1 98.25 144 GLU B C 1
ATOM 2303 O O . GLU B 1 144 ? -5.547 32.719 8.211 1 98.25 144 GLU B O 1
ATOM 2308 N N . LEU B 1 145 ? -4.082 31.062 8.422 1 98.25 145 LEU B N 1
ATOM 2309 C CA . LEU B 1 145 ? -3.633 31.562 9.719 1 98.25 145 LEU B CA 1
ATOM 2310 C C . LEU B 1 145 ? -3.033 32.969 9.602 1 98.25 145 LEU B C 1
ATOM 2312 O O . LEU B 1 145 ? -3.336 33.844 10.414 1 98.25 145 LEU B O 1
ATOM 2316 N N . ASP B 1 146 ? -2.203 33.125 8.625 1 98.62 146 ASP B N 1
ATOM 2317 C CA . ASP B 1 146 ? -1.564 34.406 8.359 1 98.62 146 ASP B CA 1
ATOM 2318 C C . ASP B 1 146 ? -2.605 35.5 8.133 1 98.62 146 ASP B C 1
ATOM 2320 O O . ASP B 1 146 ? -2.518 36.562 8.719 1 98.62 146 ASP B O 1
ATOM 2324 N N . GLU B 1 147 ? -3.547 35.219 7.273 1 98.12 147 GLU B N 1
ATOM 2325 C CA . GLU B 1 147 ? -4.617 36.156 6.973 1 98.12 147 GLU B CA 1
ATOM 2326 C C . GLU B 1 147 ? -5.367 36.562 8.242 1 98.12 147 GLU B C 1
ATOM 2328 O O . GLU B 1 147 ? -5.699 37.719 8.422 1 98.12 147 GLU B O 1
ATOM 2333 N N . HIS B 1 148 ? -5.641 35.625 9.047 1 98.19 148 HIS B N 1
ATOM 2334 C CA . HIS B 1 148 ? -6.34 35.875 10.297 1 98.19 148 HIS B CA 1
ATOM 2335 C C . HIS B 1 148 ? -5.512 36.781 11.219 1 98.19 148 HIS B C 1
ATOM 2337 O O . HIS B 1 148 ? -6.047 37.719 11.828 1 98.19 148 HIS B O 1
ATOM 2343 N N . LEU B 1 149 ? -4.25 36.5 11.289 1 97.62 149 LEU B N 1
ATOM 2344 C CA . LEU B 1 149 ? -3.369 37.219 12.203 1 97.62 149 LEU B CA 1
ATOM 2345 C C . LEU B 1 149 ? -3.16 38.656 11.734 1 97.62 149 LEU B C 1
ATOM 2347 O O . LEU B 1 149 ? -2.938 39.562 12.547 1 97.62 149 LEU B O 1
ATOM 2351 N N . LEU B 1 150 ? -3.209 38.812 10.453 1 96.62 150 LEU B N 1
ATOM 2352 C CA . LEU B 1 150 ? -3.035 40.156 9.898 1 96.62 150 LEU B CA 1
ATOM 2353 C C . LEU B 1 150 ? -4.262 41.031 10.164 1 96.62 150 LEU B C 1
ATOM 2355 O O . LEU B 1 150 ? -4.176 42.25 10.141 1 96.62 150 LEU B O 1
ATOM 2359 N N . LYS B 1 151 ? -5.379 40.438 10.359 1 93.12 151 LYS B N 1
ATOM 2360 C CA . LYS B 1 151 ? -6.613 41.156 10.648 1 93.12 151 LYS B CA 1
ATOM 2361 C C . LYS B 1 151 ? -6.793 41.375 12.148 1 93.12 151 LYS B C 1
ATOM 2363 O O . LYS B 1 151 ? -7.625 42.188 12.57 1 93.12 151 LYS B O 1
ATOM 2368 N N . ALA B 1 152 ? -6.211 40.594 12.898 1 80.62 152 ALA B N 1
ATOM 2369 C CA . ALA B 1 152 ? -6.359 40.656 14.344 1 80.62 152 ALA B CA 1
ATOM 2370 C C . ALA B 1 152 ? -5.453 41.719 14.938 1 80.62 152 ALA B C 1
ATOM 2372 O O . ALA B 1 152 ? -4.418 42.062 14.359 1 80.62 152 ALA B O 1
#